Protein AF-A0AAD7H3S5-F1 (afdb_monomer)

Secondary structure (DSSP, 8-state):
-TTGGGHHHHHGGGG-SSHHHHHHHHHHHHHHHTSGGGHHHHHHHHHHHHHHTT-S-HHHHHHHHHHHHHHTT-GGGHHHHHHHHHHHHHHTT-SSHHHHHHHHHHHHHHHTSGGGHHHHGGGHHHHHGGGG-SSHHHHHHHHHHHHHHHTSGGGHHHHHHHHHHHHHHTT-SSHHHHHHHHHHHHHHTTSGGGHHHHHHHHTTHHHHHT-SSHHHHHHHHHHHHHHHT-GGGHHHHHHHHHHHHHGGG-SSHHHHHHHHHHHHHHHHH-TT--SHHHHHHHHHHTT--

Structure (mmCIF, N/CA/C/O backbone):
data_AF-A0AAD7H3S5-F1
#
_entry.id   AF-A0AAD7H3S5-F1
#
loop_
_atom_site.group_PDB
_atom_site.id
_atom_site.type_symbol
_atom_site.label_atom_id
_atom_site.label_alt_id
_atom_site.label_comp_id
_atom_site.label_asym_id
_atom_site.label_entity_id
_atom_site.label_seq_id
_atom_site.pdbx_PDB_ins_code
_atom_site.Cartn_x
_atom_site.Cartn_y
_atom_site.Cartn_z
_atom_site.occupancy
_atom_site.B_iso_or_equiv
_atom_site.auth_seq_id
_atom_site.auth_comp_id
_atom_site.auth_asym_id
_atom_site.auth_atom_id
_atom_site.pdbx_PDB_model_num
ATOM 1 N N . MET A 1 1 ? -29.541 15.164 22.980 1.00 63.44 1 MET A N 1
ATOM 2 C CA . MET A 1 1 ? -28.921 14.674 24.239 1.00 63.44 1 MET A CA 1
ATOM 3 C C . MET A 1 1 ? -29.157 13.186 24.530 1.00 63.44 1 MET A C 1
ATOM 5 O O . MET A 1 1 ? -28.229 12.545 25.004 1.00 63.44 1 MET A O 1
ATOM 9 N N . ALA A 1 2 ? -30.323 12.597 24.224 1.00 74.25 2 ALA A N 1
ATOM 10 C CA . ALA A 1 2 ? -30.635 11.203 24.590 1.00 74.25 2 ALA A CA 1
ATOM 11 C C . ALA A 1 2 ? -29.721 10.118 23.977 1.00 74.25 2 ALA A C 1
ATOM 13 O O . ALA A 1 2 ? -29.636 9.028 24.538 1.00 74.25 2 ALA A O 1
ATOM 14 N N . ILE A 1 3 ? -29.031 10.395 22.862 1.00 80.75 3 ILE A N 1
ATOM 15 C CA . ILE A 1 3 ? -28.181 9.400 22.189 1.00 80.75 3 ILE A CA 1
ATOM 16 C C . ILE A 1 3 ? -26.787 9.241 22.823 1.00 80.75 3 ILE A C 1
ATOM 18 O O . ILE A 1 3 ? -26.198 8.170 22.710 1.00 80.75 3 ILE A O 1
ATOM 22 N N . LYS A 1 4 ? -26.294 10.239 23.582 1.00 86.50 4 LYS A N 1
ATOM 23 C CA . LYS A 1 4 ? -24.963 10.204 24.230 1.00 86.50 4 LYS A CA 1
ATOM 24 C C . LYS A 1 4 ? -24.747 8.951 25.073 1.00 86.50 4 LYS A C 1
ATOM 26 O O . LYS A 1 4 ? -23.738 8.268 24.939 1.00 86.50 4 LYS A O 1
ATOM 31 N N . ARG A 1 5 ? -25.745 8.599 25.892 1.00 87.75 5 ARG A N 1
ATOM 32 C CA . ARG A 1 5 ? -25.700 7.416 26.769 1.00 87.75 5 ARG A CA 1
ATOM 33 C C . ARG A 1 5 ? -25.557 6.095 26.008 1.00 87.75 5 ARG A C 1
ATOM 35 O O . ARG A 1 5 ? -25.196 5.091 26.610 1.00 87.75 5 ARG A O 1
ATOM 42 N N . PHE A 1 6 ? -25.866 6.081 24.711 1.00 91.12 6 PHE A N 1
ATOM 43 C CA . PHE A 1 6 ? -25.768 4.894 23.870 1.00 91.12 6 PHE A CA 1
ATOM 44 C C . PHE A 1 6 ? -24.447 4.805 23.107 1.00 91.12 6 PHE A C 1
ATOM 46 O O . PHE A 1 6 ? -24.136 3.714 22.644 1.00 91.12 6 PHE A O 1
ATOM 53 N N . VAL A 1 7 ? -23.637 5.872 23.042 1.00 91.81 7 VAL A N 1
ATOM 54 C CA . VAL A 1 7 ? -22.326 5.853 22.364 1.00 91.81 7 VAL A CA 1
ATOM 55 C C . VAL A 1 7 ? -21.454 4.681 22.838 1.00 91.81 7 VAL A C 1
ATOM 57 O O . VAL A 1 7 ? -21.014 3.919 21.984 1.00 91.81 7 VAL A O 1
ATOM 60 N N . PRO A 1 8 ? -21.297 4.398 24.150 1.00 91.31 8 PRO A N 1
ATOM 61 C CA . PRO A 1 8 ? -20.526 3.234 24.594 1.00 91.31 8 PRO A CA 1
ATOM 62 C C . PRO A 1 8 ? -21.066 1.896 24.079 1.00 91.31 8 PRO A C 1
ATOM 64 O O . PRO A 1 8 ? -20.291 1.005 23.744 1.00 91.31 8 PRO A O 1
ATOM 67 N N . ARG A 1 9 ? -22.397 1.760 24.004 1.00 93.12 9 ARG A N 1
ATOM 68 C CA . ARG A 1 9 ? -23.057 0.544 23.520 1.00 93.12 9 ARG A CA 1
ATOM 69 C C . ARG A 1 9 ? -22.889 0.387 22.011 1.00 93.12 9 ARG A C 1
ATOM 71 O O . ARG A 1 9 ? -22.687 -0.730 21.558 1.00 93.12 9 ARG A O 1
ATOM 78 N N . ILE A 1 10 ? -22.927 1.488 21.260 1.00 93.19 10 ILE A N 1
ATOM 79 C CA . ILE A 1 10 ? -22.621 1.513 19.824 1.00 93.19 10 ILE A CA 1
ATOM 80 C C . ILE A 1 10 ? -21.154 1.113 19.606 1.00 93.19 10 ILE A C 1
ATOM 82 O O . ILE A 1 10 ? -20.878 0.257 18.773 1.00 93.19 10 ILE A O 1
ATOM 86 N N . THR A 1 11 ? -20.220 1.623 20.413 1.00 93.69 11 THR A N 1
ATOM 87 C CA . THR A 1 11 ? -18.806 1.209 20.379 1.00 93.69 11 THR A CA 1
ATOM 88 C C . THR A 1 11 ? -18.636 -0.288 20.629 1.00 93.69 11 THR A C 1
ATOM 90 O O . THR A 1 11 ? -17.888 -0.960 19.923 1.00 93.69 11 THR A O 1
ATOM 93 N N . ASP A 1 12 ? -19.394 -0.851 21.569 1.00 93.25 12 ASP A N 1
ATOM 94 C CA . ASP A 1 12 ? -19.417 -2.293 21.821 1.00 93.25 12 ASP A CA 1
ATOM 95 C C . ASP A 1 12 ? -20.059 -3.121 20.692 1.00 93.25 12 ASP A C 1
ATOM 97 O O . ASP A 1 12 ? -19.888 -4.336 20.675 1.00 93.25 12 ASP A O 1
ATOM 101 N N . MET A 1 13 ? -20.765 -2.522 19.729 1.00 94.06 13 MET A N 1
ATOM 102 C CA . MET A 1 13 ? -21.300 -3.249 18.568 1.00 94.06 13 MET A CA 1
ATOM 103 C C . MET A 1 13 ? -20.239 -3.492 17.483 1.00 94.06 13 MET A C 1
ATOM 105 O O . MET A 1 13 ? -20.448 -4.318 16.599 1.00 94.06 13 MET A O 1
ATOM 109 N N . VAL A 1 14 ? -19.053 -2.877 17.582 1.00 91.56 14 VAL A N 1
ATOM 110 C CA . VAL A 1 14 ? -17.913 -3.150 16.681 1.00 91.56 14 VAL A CA 1
ATOM 111 C C . VAL A 1 14 ? -17.392 -4.591 16.830 1.00 91.56 14 VAL A C 1
ATOM 113 O O . VAL A 1 14 ? -16.797 -5.134 15.905 1.00 91.56 14 VAL A O 1
ATOM 116 N N . LYS A 1 15 ? -17.665 -5.264 17.957 1.00 91.38 15 LYS A N 1
ATOM 117 C CA . LYS A 1 15 ? -17.330 -6.688 18.184 1.00 91.38 15 LYS A CA 1
ATOM 118 C C . LYS A 1 15 ? -18.461 -7.665 17.830 1.00 91.38 15 LYS A C 1
ATOM 120 O O . LYS A 1 15 ? -18.312 -8.856 18.095 1.00 91.38 15 LYS A O 1
ATOM 125 N N . ASP A 1 16 ? -19.582 -7.194 17.278 1.00 93.19 16 ASP A N 1
ATOM 126 C CA . ASP A 1 16 ? -20.736 -8.051 16.973 1.00 93.19 16 ASP A CA 1
ATOM 127 C C . ASP A 1 16 ? -20.378 -9.167 15.974 1.00 93.19 16 ASP A C 1
ATOM 129 O O . ASP A 1 16 ? -19.566 -8.971 15.070 1.00 93.19 16 ASP A O 1
ATOM 133 N N . GLY A 1 17 ? -20.978 -10.354 16.102 1.00 87.25 17 GLY A N 1
ATOM 134 C CA . GLY A 1 17 ? -20.723 -11.470 15.181 1.00 87.25 17 GLY A CA 1
ATOM 135 C C . GLY A 1 17 ? -21.172 -11.182 13.742 1.00 87.25 17 GLY A C 1
ATOM 136 O O . GLY A 1 17 ? -20.573 -11.672 12.781 1.00 87.25 17 GLY A O 1
ATOM 137 N N . THR A 1 18 ? -22.162 -10.309 13.574 1.00 90.44 18 THR A N 1
ATOM 138 C CA . THR A 1 18 ? -22.791 -9.982 12.295 1.00 90.44 18 THR A CA 1
ATOM 139 C C . THR A 1 18 ? -22.073 -8.824 11.610 1.00 90.44 18 THR A C 1
ATOM 141 O O . THR A 1 18 ? -22.020 -7.710 12.131 1.00 90.44 18 THR A O 1
ATOM 144 N N . LYS A 1 19 ? -21.568 -9.048 10.388 1.00 87.06 19 LYS A N 1
ATOM 145 C CA . LYS A 1 19 ? -20.838 -8.023 9.613 1.00 87.06 19 LYS A CA 1
ATOM 146 C C . LYS A 1 19 ? -21.634 -6.725 9.454 1.00 87.06 19 LYS A C 1
ATOM 148 O O . LYS A 1 19 ? -21.090 -5.653 9.684 1.00 87.06 19 LYS A O 1
ATOM 153 N N . VAL A 1 20 ? -22.920 -6.833 9.115 1.00 91.50 20 VAL A N 1
ATOM 154 C CA . VAL A 1 20 ? -23.806 -5.674 8.912 1.00 91.50 20 VAL A CA 1
ATOM 155 C C . VAL A 1 20 ? -23.930 -4.833 10.185 1.00 91.50 20 VAL A C 1
ATOM 157 O O . VAL A 1 20 ? -23.873 -3.610 10.113 1.00 91.50 20 VAL A O 1
ATOM 160 N N . VAL A 1 21 ? -24.030 -5.475 11.353 1.00 93.12 21 VAL A N 1
ATOM 161 C CA . VAL A 1 21 ? -24.142 -4.786 12.648 1.00 93.12 21 VAL A CA 1
ATOM 162 C C . VAL A 1 21 ? -22.854 -4.036 12.978 1.00 93.12 21 VAL A C 1
ATOM 164 O O . VAL A 1 21 ? -22.909 -2.869 13.363 1.00 93.12 21 VAL A O 1
ATOM 167 N N . ARG A 1 22 ? -21.692 -4.662 12.755 1.00 89.88 22 ARG A N 1
ATOM 168 C CA . ARG A 1 22 ? -20.394 -3.999 12.943 1.00 89.88 22 ARG A CA 1
ATOM 169 C C . ARG A 1 22 ? -20.223 -2.799 12.018 1.00 89.88 22 ARG A C 1
ATOM 171 O O . ARG A 1 22 ? -19.826 -1.735 12.477 1.00 89.88 22 ARG A O 1
ATOM 178 N N . SER A 1 23 ? -20.549 -2.951 10.733 1.00 86.75 23 SER A N 1
ATOM 179 C CA . SER A 1 23 ? -20.483 -1.850 9.766 1.00 86.75 23 SER A CA 1
ATOM 180 C C . SER A 1 23 ? -21.404 -0.699 10.164 1.00 86.75 23 SER A C 1
ATOM 182 O O . SER A 1 23 ? -20.957 0.443 10.187 1.00 86.75 23 SER A O 1
ATOM 184 N N . ALA A 1 24 ? -22.644 -0.992 10.568 1.00 92.06 24 ALA A N 1
ATOM 185 C CA . ALA A 1 24 ? -23.575 0.023 11.050 1.00 92.06 24 ALA A CA 1
ATOM 186 C C . ALA A 1 24 ? -23.046 0.748 12.298 1.00 92.06 24 ALA A C 1
ATOM 188 O O . ALA A 1 24 ? -23.177 1.968 12.395 1.00 92.06 24 ALA A O 1
ATOM 189 N N . ALA A 1 25 ? -22.410 0.027 13.227 1.00 93.00 25 ALA A N 1
ATOM 190 C CA . ALA A 1 25 ? -21.784 0.621 14.404 1.00 93.00 25 ALA A CA 1
ATOM 191 C C . ALA A 1 25 ? -20.666 1.601 14.022 1.00 93.00 25 ALA A C 1
ATOM 193 O O . ALA A 1 25 ? -20.673 2.736 14.488 1.00 93.00 25 ALA A O 1
ATOM 194 N N . MET A 1 26 ? -19.757 1.198 13.129 1.00 90.06 26 MET A N 1
ATOM 195 C CA . MET A 1 26 ? -18.656 2.045 12.657 1.00 90.06 26 MET A CA 1
ATOM 196 C C . MET A 1 26 ? -19.164 3.293 11.920 1.00 90.06 26 MET A C 1
ATOM 198 O O . MET A 1 26 ? -18.786 4.406 12.280 1.00 90.06 26 MET A O 1
ATOM 202 N N . THR A 1 27 ? -20.114 3.138 10.988 1.00 90.38 27 THR A N 1
ATOM 203 C CA . THR A 1 27 ? -20.763 4.269 10.299 1.00 90.38 27 THR A CA 1
ATOM 204 C C . THR A 1 27 ? -21.440 5.222 11.282 1.00 90.38 27 THR A C 1
ATOM 206 O O . THR A 1 27 ? -21.323 6.437 11.151 1.00 90.38 27 THR A O 1
ATOM 209 N N . THR A 1 28 ? -22.118 4.682 12.297 1.00 92.25 28 THR A N 1
ATOM 210 C CA . THR A 1 28 ? -22.785 5.497 13.319 1.00 92.25 28 THR A CA 1
ATOM 211 C C . THR A 1 28 ? -21.771 6.262 14.170 1.00 92.25 28 THR A C 1
ATOM 213 O O . THR A 1 28 ? -21.986 7.436 14.452 1.00 92.25 28 THR A O 1
ATOM 216 N N . LEU A 1 29 ? -20.656 5.637 14.564 1.00 91.19 29 LEU A N 1
ATOM 217 C CA . LEU A 1 29 ? -19.587 6.316 15.305 1.00 91.19 29 LEU A CA 1
ATOM 218 C C . LEU A 1 29 ? -18.947 7.439 14.484 1.00 91.19 29 LEU A C 1
ATOM 220 O O . LEU A 1 29 ? -18.725 8.511 15.038 1.00 91.19 29 LEU A O 1
ATOM 224 N N . GLY A 1 30 ? -18.709 7.217 13.187 1.00 89.00 30 GLY A N 1
ATOM 225 C CA . GLY A 1 30 ? -18.219 8.252 12.272 1.00 89.00 30 GLY A CA 1
ATOM 226 C C . GLY A 1 30 ? -19.186 9.434 12.172 1.00 89.00 30 GLY A C 1
ATOM 227 O O . GLY A 1 30 ? -18.805 10.564 12.447 1.00 89.00 30 GLY A O 1
ATOM 228 N N . ALA A 1 31 ? -20.470 9.175 11.909 1.00 89.62 31 ALA A N 1
ATOM 229 C CA . ALA A 1 31 ? -21.480 10.235 11.825 1.00 89.62 31 ALA A CA 1
ATOM 230 C C . ALA A 1 31 ? -21.621 11.026 13.142 1.00 89.62 31 ALA A C 1
ATOM 232 O O . ALA A 1 31 ? -21.750 12.247 13.142 1.00 89.62 31 ALA A O 1
ATOM 233 N N . ILE A 1 32 ? -21.561 10.349 14.294 1.00 89.00 32 ILE A N 1
ATOM 234 C CA . ILE A 1 32 ? -21.581 11.014 15.607 1.00 89.00 32 ILE A CA 1
ATOM 235 C C . ILE A 1 32 ? -20.301 11.843 15.829 1.00 89.00 32 ILE A C 1
ATOM 237 O O . ILE A 1 32 ? -20.361 12.892 16.474 1.00 89.00 32 ILE A O 1
ATOM 241 N N . GLY A 1 33 ? -19.167 11.400 15.281 1.00 85.69 33 GLY A N 1
ATOM 242 C CA . GLY A 1 33 ? -17.872 12.079 15.324 1.00 85.69 33 GLY A CA 1
ATOM 243 C C . GLY A 1 33 ? -17.818 13.422 14.595 1.00 85.69 33 GLY A C 1
ATOM 244 O O . GLY A 1 33 ? -16.934 14.217 14.892 1.00 85.69 33 GLY A O 1
ATOM 245 N N . GLU A 1 34 ? -18.779 13.732 13.722 1.00 87.50 34 GLU A N 1
ATOM 246 C CA . GLU A 1 34 ? -18.883 15.038 13.046 1.00 87.50 34 GLU A CA 1
ATOM 247 C C . GLU A 1 34 ? -19.445 16.146 13.949 1.00 87.50 34 GLU A C 1
ATOM 249 O O . GLU A 1 34 ? -19.353 17.336 13.644 1.00 87.50 34 GLU A O 1
ATOM 254 N N . HIS A 1 35 ? -20.044 15.776 15.079 1.00 88.94 35 HIS A N 1
ATOM 255 C CA . HIS A 1 35 ? -20.775 16.700 15.929 1.00 88.94 35 HIS A CA 1
ATOM 256 C C . HIS A 1 35 ? -20.020 16.979 17.230 1.00 88.94 35 HIS A C 1
ATOM 258 O O . HIS A 1 35 ? -19.895 16.110 18.096 1.00 88.94 35 HIS A O 1
ATOM 264 N N . ALA A 1 36 ? -19.635 18.244 17.433 1.00 88.44 36 ALA A N 1
ATOM 265 C CA . ALA A 1 36 ? -18.843 18.691 18.585 1.00 88.44 36 ALA A CA 1
ATOM 266 C C . ALA A 1 36 ? -19.396 18.291 19.955 1.00 88.44 36 ALA A C 1
ATOM 268 O O . ALA A 1 36 ? -18.648 18.030 20.895 1.00 88.44 36 ALA A O 1
ATOM 269 N N . VAL A 1 37 ? -20.718 18.168 20.064 1.00 90.69 37 VAL A N 1
ATOM 270 C CA . VAL A 1 37 ? -21.367 17.743 21.301 1.00 90.69 37 VAL A CA 1
ATOM 271 C C . VAL A 1 37 ? -20.939 16.335 21.744 1.00 90.69 37 VAL A C 1
ATOM 273 O O . VAL A 1 37 ? -21.076 16.040 22.925 1.00 90.69 37 VAL A O 1
ATOM 276 N N . PHE A 1 38 ? -20.409 15.476 20.865 1.00 90.62 38 PHE A N 1
ATOM 277 C CA . PHE A 1 38 ? -20.013 14.097 21.186 1.00 90.62 38 PHE A CA 1
ATOM 278 C C . PHE A 1 38 ? -18.502 13.865 21.296 1.00 90.62 38 PHE A C 1
ATOM 280 O O . PHE A 1 38 ? -18.103 12.727 21.533 1.00 90.62 38 PHE A O 1
ATOM 287 N N . TYR A 1 39 ? -17.649 14.885 21.171 1.00 90.06 39 TYR A N 1
ATOM 288 C CA . TYR A 1 39 ? -16.190 14.685 21.152 1.00 90.06 39 TYR A CA 1
ATOM 289 C C . TYR A 1 39 ? -15.640 13.982 22.403 1.00 90.06 39 TYR A C 1
ATOM 291 O O . TYR A 1 39 ? -14.798 13.090 22.282 1.00 90.06 39 TYR A O 1
ATOM 299 N N . ASP A 1 40 ? -16.176 14.277 23.591 1.00 90.19 40 ASP A N 1
ATOM 300 C CA . ASP A 1 40 ? -15.812 13.559 24.822 1.00 90.19 40 ASP A CA 1
ATOM 301 C C . ASP A 1 40 ? -16.210 12.076 24.771 1.00 90.19 40 ASP A C 1
ATOM 303 O O . ASP A 1 40 ? -15.476 11.192 25.215 1.00 90.19 40 ASP A O 1
ATOM 307 N N . ASP A 1 41 ? -17.397 11.787 24.237 1.00 91.50 41 ASP A N 1
ATOM 308 C CA . ASP A 1 41 ? -17.953 10.435 24.156 1.00 91.50 41 ASP A CA 1
ATOM 309 C C . ASP A 1 41 ? -17.213 9.591 23.109 1.00 91.50 41 ASP A C 1
ATOM 311 O O . ASP A 1 41 ? -16.935 8.406 23.329 1.00 91.50 41 ASP A O 1
ATOM 315 N N . ILE A 1 42 ? -16.830 10.214 21.994 1.00 91.50 42 ILE A N 1
ATOM 316 C CA . ILE A 1 42 ? -15.989 9.605 20.968 1.00 91.50 42 ILE A CA 1
ATOM 317 C C . ILE A 1 42 ? -14.568 9.400 21.492 1.00 91.50 42 ILE A C 1
ATOM 319 O O . ILE A 1 42 ? -14.028 8.314 21.314 1.00 91.50 42 ILE A O 1
ATOM 323 N N . SER A 1 43 ? -13.989 10.349 22.229 1.00 92.19 43 SER A N 1
ATOM 324 C CA . SER A 1 43 ? -12.666 10.170 22.847 1.00 92.19 43 SER A CA 1
ATOM 325 C C . SER A 1 43 ? -12.646 8.987 23.824 1.00 92.19 43 SER A C 1
ATOM 327 O O . SER A 1 43 ? -11.742 8.154 23.780 1.00 92.19 43 SER A O 1
ATOM 329 N N . ARG A 1 44 ? -13.698 8.814 24.639 1.00 92.62 44 ARG A N 1
ATOM 330 C CA . ARG A 1 44 ? -13.864 7.601 25.469 1.00 92.62 44 ARG A CA 1
ATOM 331 C C . ARG A 1 44 ? -14.033 6.334 24.628 1.00 92.62 44 ARG A C 1
ATOM 333 O O . ARG A 1 44 ? -13.597 5.259 25.040 1.00 92.62 44 ARG A O 1
ATOM 340 N N . SER A 1 45 ? -14.679 6.440 23.470 1.00 93.44 45 SER A N 1
ATOM 341 C CA . SER A 1 45 ? -14.827 5.323 22.532 1.00 93.44 45 SER A CA 1
ATOM 342 C C . SER A 1 45 ? -13.496 4.933 21.900 1.00 93.44 45 SER A C 1
ATOM 344 O O . SER A 1 45 ? -13.219 3.744 21.816 1.00 93.44 45 SER A O 1
ATOM 346 N N . VAL A 1 46 ? -12.635 5.896 21.568 1.00 94.88 46 VAL A N 1
ATOM 347 C CA . VAL A 1 46 ? -11.259 5.649 21.115 1.00 94.88 46 VAL A CA 1
ATOM 348 C C . VAL A 1 46 ? -10.486 4.833 22.158 1.00 94.88 46 VAL A C 1
ATOM 350 O O . VAL A 1 46 ? -9.920 3.801 21.808 1.00 94.88 46 VAL A O 1
ATOM 353 N N . SER A 1 47 ? -10.559 5.183 23.450 1.00 94.25 47 SER A N 1
ATOM 354 C CA . SER A 1 47 ? -9.936 4.375 24.518 1.00 94.25 47 SER A CA 1
ATOM 355 C C . SER A 1 47 ? -10.534 2.965 24.648 1.00 94.25 47 SER A C 1
ATOM 357 O O . SER A 1 47 ? -9.825 2.004 24.943 1.00 94.25 47 SER A O 1
ATOM 359 N N . ARG A 1 48 ? -11.845 2.800 24.422 1.00 94.25 48 ARG A N 1
ATOM 360 C CA . ARG A 1 48 ? -12.477 1.467 24.408 1.00 94.25 48 ARG A CA 1
ATOM 361 C C . ARG A 1 48 ? -11.990 0.628 23.228 1.00 94.25 48 ARG A C 1
ATOM 363 O O . ARG A 1 48 ? -11.663 -0.541 23.420 1.00 94.25 48 ARG A O 1
ATOM 370 N N . LEU A 1 49 ? -11.924 1.223 22.038 1.00 95.12 49 LEU A N 1
ATOM 371 C CA . LEU A 1 49 ? -11.405 0.588 20.828 1.00 95.12 49 LEU A CA 1
ATOM 372 C C . LEU A 1 49 ? -9.933 0.193 21.016 1.00 95.12 49 LEU A C 1
ATOM 374 O O . LEU A 1 49 ? -9.568 -0.941 20.735 1.00 95.12 49 LEU A O 1
ATOM 378 N N . GLU A 1 50 ? -9.099 1.041 21.621 1.00 95.75 50 GLU A N 1
ATOM 379 C CA . GLU A 1 50 ? -7.720 0.670 21.976 1.00 95.75 50 GLU A CA 1
ATOM 380 C C . GLU A 1 50 ? -7.651 -0.642 22.785 1.00 95.75 50 GLU A C 1
ATOM 382 O O . GLU A 1 50 ? -6.813 -1.508 22.513 1.00 95.75 50 GLU A O 1
ATOM 387 N N . GLY A 1 51 ? -8.566 -0.838 23.740 1.00 94.31 51 GLY A N 1
ATOM 388 C CA . GLY A 1 51 ? -8.684 -2.090 24.490 1.00 94.31 51 GLY A CA 1
ATOM 389 C C . GLY A 1 51 ? -9.017 -3.301 23.607 1.00 94.31 51 GLY A C 1
ATOM 390 O O . GLY A 1 51 ? -8.476 -4.392 23.811 1.00 94.31 51 GLY A O 1
ATOM 391 N N . LEU A 1 52 ? -9.854 -3.115 22.582 1.00 94.75 52 LEU A N 1
ATOM 392 C CA . LEU A 1 52 ? -10.233 -4.161 21.625 1.00 94.75 52 LEU A CA 1
ATOM 393 C C . LEU A 1 52 ? -9.090 -4.555 20.679 1.00 94.75 52 LEU A C 1
ATOM 395 O O . LEU A 1 52 ? -9.057 -5.697 20.218 1.00 94.75 52 LEU A O 1
ATOM 399 N N . LEU A 1 53 ? -8.080 -3.699 20.491 1.00 95.31 53 LEU A N 1
ATOM 400 C CA . LEU A 1 53 ? -6.831 -4.058 19.802 1.00 95.31 53 LEU A CA 1
ATOM 401 C C . LEU A 1 53 ? -6.019 -5.140 20.545 1.00 95.31 53 LEU A C 1
ATOM 403 O O . LEU A 1 53 ? -4.989 -5.597 20.052 1.00 95.31 53 LEU A O 1
ATOM 407 N N . LYS A 1 54 ? -6.414 -5.546 21.760 1.00 94.50 54 LYS A N 1
ATOM 408 C CA . LYS A 1 54 ? -5.811 -6.677 22.498 1.00 94.50 54 LYS A CA 1
ATOM 409 C C . LYS A 1 54 ? -6.706 -7.917 22.533 1.00 94.50 54 LYS A C 1
ATOM 411 O O . LYS A 1 54 ? -6.386 -8.880 23.227 1.00 94.50 54 LYS A O 1
ATOM 416 N N . ALA A 1 55 ? -7.842 -7.897 21.839 1.00 94.44 55 ALA A N 1
ATOM 417 C CA . ALA A 1 55 ? -8.795 -8.994 21.879 1.00 94.44 55 ALA A CA 1
ATOM 418 C C . ALA A 1 55 ? -8.188 -10.292 21.324 1.00 94.44 55 ALA A C 1
ATOM 420 O O . ALA A 1 55 ? -7.438 -10.277 20.349 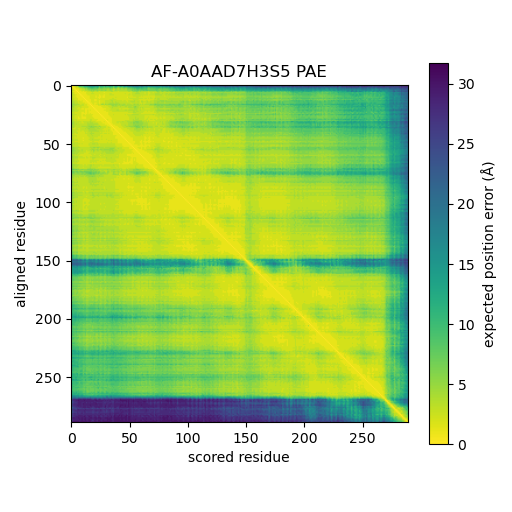1.00 94.44 55 ALA A O 1
ATOM 421 N N . LYS A 1 56 ? -8.581 -11.435 21.902 1.00 93.56 56 LYS A N 1
ATOM 422 C CA . LYS A 1 56 ? -8.193 -12.765 21.395 1.00 93.56 56 LYS A CA 1
ATOM 423 C C . LYS A 1 56 ? -8.686 -13.005 19.966 1.00 93.56 56 LYS A C 1
ATOM 425 O O . LYS A 1 56 ? -8.013 -13.647 19.174 1.00 93.56 56 LYS A O 1
ATOM 430 N N . SER A 1 57 ? -9.866 -12.483 19.636 1.00 94.06 57 SER A N 1
ATOM 431 C CA . SER A 1 57 ? -10.438 -12.612 18.299 1.00 94.06 57 SER A CA 1
ATOM 432 C C . SER A 1 57 ? -9.758 -11.652 17.326 1.00 94.06 57 SER A C 1
ATOM 434 O O . SER A 1 57 ? -9.911 -10.436 17.457 1.00 94.06 57 SER A O 1
ATOM 436 N N . ARG A 1 58 ? -9.092 -12.200 16.300 1.00 94.44 58 ARG A N 1
ATOM 437 C CA . ARG A 1 58 ? -8.540 -11.427 15.173 1.00 94.44 58 ARG A CA 1
ATOM 438 C C . ARG A 1 58 ? -9.573 -10.508 14.521 1.00 94.44 58 ARG A C 1
ATOM 440 O O . ARG A 1 58 ? -9.269 -9.380 14.160 1.00 94.44 58 ARG A O 1
ATOM 447 N N . VAL A 1 59 ? -10.824 -10.970 14.451 1.00 91.81 59 VAL A N 1
ATOM 448 C CA . VAL A 1 59 ? -11.952 -10.239 13.865 1.00 91.81 59 VAL A CA 1
ATOM 449 C C . VAL A 1 59 ? -12.223 -8.978 14.680 1.00 91.81 59 VAL A C 1
ATOM 451 O O . VAL A 1 59 ? -12.421 -7.913 14.114 1.00 91.81 59 VAL A O 1
ATOM 454 N N . VAL A 1 60 ? -12.187 -9.064 16.011 1.00 93.56 60 VAL A N 1
ATOM 455 C CA . VAL A 1 60 ? -12.387 -7.897 16.883 1.00 93.56 60 VAL A CA 1
ATOM 456 C C . VAL A 1 60 ? -11.218 -6.917 16.773 1.00 93.56 60 VAL A C 1
ATOM 458 O O . VAL A 1 60 ? -11.458 -5.714 16.694 1.00 93.56 60 VAL A O 1
ATOM 461 N N . ARG A 1 61 ? -9.971 -7.415 16.706 1.00 95.62 61 ARG A N 1
ATOM 462 C CA . ARG A 1 61 ? -8.791 -6.558 16.492 1.00 95.62 61 ARG A CA 1
ATOM 463 C C . ARG A 1 61 ? -8.907 -5.784 15.177 1.00 95.62 61 ARG A C 1
ATOM 465 O O . ARG A 1 61 ? -8.785 -4.565 15.190 1.00 95.62 61 ARG A O 1
ATOM 472 N N . LEU A 1 62 ? -9.225 -6.475 14.081 1.00 92.56 62 LEU A N 1
ATOM 473 C CA . LEU A 1 62 ? -9.372 -5.891 12.746 1.00 92.56 62 LEU A CA 1
ATOM 474 C C . LEU A 1 62 ? -10.427 -4.777 12.709 1.00 92.56 62 LEU A C 1
ATOM 476 O O . LEU A 1 62 ? -10.102 -3.652 12.346 1.00 92.56 62 LEU A O 1
ATOM 480 N N . HIS A 1 63 ? -11.655 -5.038 13.166 1.00 90.81 63 HIS A N 1
ATOM 481 C CA . HIS A 1 63 ? -12.708 -4.009 13.135 1.00 90.81 63 HIS A CA 1
ATOM 482 C C . HIS A 1 63 ? -12.415 -2.840 14.073 1.00 90.81 63 HIS A C 1
ATOM 484 O O . HIS A 1 63 ? -12.836 -1.715 13.821 1.00 90.81 63 HIS A O 1
ATOM 490 N N . SER A 1 64 ? -11.680 -3.081 15.158 1.00 94.44 64 SER A N 1
ATOM 491 C CA . SER A 1 64 ? -11.242 -1.994 16.018 1.00 94.44 64 SER A CA 1
ATOM 492 C C . SER A 1 64 ? -10.223 -1.084 15.326 1.00 94.44 64 SER A C 1
ATOM 494 O O . SER A 1 64 ? -10.281 0.125 15.534 1.00 94.44 64 SER A O 1
ATOM 496 N N . ILE A 1 65 ? -9.312 -1.628 14.508 1.00 95.25 65 ILE A N 1
ATOM 497 C CA . ILE A 1 65 ? -8.397 -0.825 13.680 1.00 95.25 65 ILE A CA 1
ATOM 498 C C . ILE A 1 65 ? -9.199 -0.010 12.658 1.00 95.25 65 ILE A C 1
ATOM 500 O O . ILE A 1 65 ? -8.990 1.195 12.544 1.00 95.25 65 ILE A O 1
ATOM 504 N N . GLU A 1 66 ? -10.141 -0.645 11.954 1.00 91.62 66 GLU A N 1
ATOM 505 C CA . GLU A 1 66 ? -10.988 0.021 10.953 1.00 91.62 66 GLU A CA 1
ATOM 506 C C . GLU A 1 66 ? -11.792 1.179 11.564 1.00 91.62 66 GLU A C 1
ATOM 508 O O . GLU A 1 66 ? -11.798 2.286 11.024 1.00 91.62 66 GLU A O 1
ATOM 513 N N . ALA A 1 67 ? -12.413 0.955 12.727 1.00 92.38 67 ALA A N 1
ATOM 514 C CA . ALA A 1 67 ? -13.166 1.979 13.445 1.00 92.38 67 ALA A CA 1
ATOM 515 C C . ALA A 1 67 ? -12.281 3.169 13.855 1.00 92.38 67 ALA A C 1
ATOM 517 O O . ALA A 1 67 ? -12.688 4.320 13.702 1.00 92.38 67 ALA A O 1
ATOM 518 N N . LEU A 1 68 ? -11.060 2.913 14.340 1.00 94.44 68 LEU A N 1
ATOM 519 C CA . LEU A 1 68 ? -10.099 3.969 14.676 1.00 94.44 68 LEU A CA 1
ATOM 520 C C . LEU A 1 68 ? -9.664 4.761 13.435 1.00 94.44 68 LEU A C 1
ATOM 522 O O . LEU A 1 68 ? -9.587 5.986 13.496 1.00 94.44 68 LEU A O 1
ATOM 526 N N . GLY A 1 69 ? -9.431 4.088 12.304 1.00 90.88 69 GLY A N 1
ATOM 527 C CA . GLY A 1 69 ? -9.077 4.737 11.038 1.00 90.88 69 GLY A CA 1
ATOM 528 C C . GLY A 1 69 ? -10.174 5.670 10.510 1.00 90.88 69 GLY A C 1
ATOM 529 O O . GLY A 1 69 ? -9.871 6.781 10.060 1.00 90.88 69 GLY A O 1
ATOM 530 N N . GLN A 1 70 ? -11.442 5.253 10.625 1.00 87.88 70 GLN A N 1
ATOM 531 C CA . GLN A 1 70 ? -12.604 6.085 10.286 1.00 87.88 70 GLN A CA 1
ATOM 532 C C . GLN A 1 70 ? -12.723 7.294 11.213 1.00 87.88 70 GLN A C 1
ATOM 534 O O . GLN A 1 70 ? -12.830 8.421 10.738 1.00 87.88 70 GLN A O 1
ATOM 539 N N . LEU A 1 71 ? -12.643 7.074 12.527 1.00 90.25 71 LEU A N 1
ATOM 540 C CA . LEU A 1 71 ? -12.731 8.144 13.521 1.00 90.25 71 LEU A CA 1
ATOM 541 C C . LEU A 1 71 ? -11.618 9.183 13.357 1.00 90.25 71 LEU A C 1
ATOM 543 O O . LEU A 1 71 ? -11.843 10.374 13.548 1.00 90.25 71 LEU A O 1
ATOM 547 N N . ALA A 1 72 ? -10.436 8.764 12.923 1.00 89.75 72 ALA A N 1
ATOM 548 C CA . ALA A 1 72 ? -9.331 9.676 12.682 1.00 89.75 72 ALA A CA 1
ATOM 549 C C . ALA A 1 72 ? -9.561 10.680 11.534 1.00 89.75 72 ALA A C 1
ATOM 551 O O . ALA A 1 72 ? -8.711 11.539 11.314 1.00 89.75 72 ALA A O 1
ATOM 552 N N . ALA A 1 73 ? -10.680 10.594 10.799 1.00 86.50 73 ALA A N 1
ATOM 553 C CA . ALA A 1 73 ? -11.101 11.624 9.846 1.00 86.50 73 ALA A CA 1
ATOM 554 C C 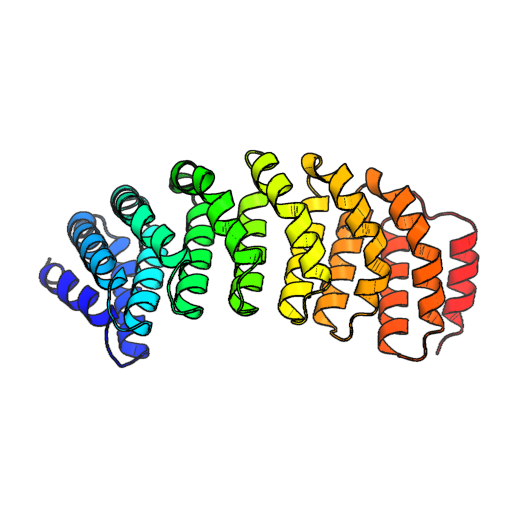. ALA A 1 73 ? -11.528 12.937 10.519 1.00 86.50 73 ALA A C 1
ATOM 556 O O . ALA A 1 73 ? -11.609 13.964 9.849 1.00 86.50 73 ALA A O 1
ATOM 557 N N . HIS A 1 74 ? -11.799 12.919 11.825 1.00 86.75 74 HIS A N 1
ATOM 558 C CA . HIS A 1 74 ? -12.291 14.079 12.555 1.00 86.75 74 HIS A CA 1
ATOM 559 C C . HIS A 1 74 ? -11.158 14.762 13.328 1.00 86.75 74 HIS A C 1
ATOM 561 O O . HIS A 1 74 ? -10.645 14.216 14.306 1.00 86.75 74 HIS A O 1
ATOM 567 N N . ALA A 1 75 ? -10.828 15.996 12.936 1.00 84.75 75 ALA A N 1
ATOM 568 C CA . ALA A 1 75 ? -9.726 16.765 13.525 1.00 84.75 75 ALA A CA 1
ATOM 569 C C . ALA A 1 75 ? -9.834 16.917 15.055 1.00 84.75 75 ALA A C 1
ATOM 571 O O . ALA A 1 75 ? -8.850 16.875 15.787 1.00 84.75 75 ALA A O 1
ATOM 572 N N . ALA A 1 76 ? -11.059 17.019 15.571 1.00 86.25 76 ALA A N 1
ATOM 573 C CA . ALA A 1 76 ? -11.309 17.233 16.991 1.00 86.25 76 ALA A CA 1
ATOM 574 C C . ALA A 1 76 ? -10.948 16.054 17.911 1.00 86.25 76 ALA A C 1
ATOM 576 O O . ALA A 1 76 ? -10.987 16.202 19.132 1.00 86.25 76 ALA A O 1
ATOM 577 N N . ILE A 1 77 ? -10.633 14.882 17.354 1.00 87.69 77 ILE A N 1
ATOM 578 C CA . ILE A 1 77 ? -10.216 13.703 18.124 1.00 87.69 77 ILE A CA 1
ATOM 579 C C . ILE A 1 77 ? -8.818 13.210 17.738 1.00 87.69 77 ILE A C 1
ATOM 581 O O . ILE A 1 77 ? -8.431 12.113 18.144 1.00 87.69 77 ILE A O 1
ATOM 585 N N . GLU A 1 78 ? -8.042 14.011 17.004 1.00 92.69 78 GLU A N 1
ATOM 586 C CA . GLU A 1 78 ? -6.666 13.686 16.611 1.00 92.69 78 GLU A CA 1
ATOM 587 C C . GLU A 1 78 ? -5.802 13.309 17.816 1.00 92.69 78 GLU A C 1
ATOM 589 O O . GLU A 1 78 ? -5.196 12.241 17.810 1.00 92.69 78 GLU A O 1
ATOM 594 N N . ASP A 1 79 ? -5.832 14.096 18.896 1.00 93.00 79 ASP A N 1
ATOM 595 C CA . ASP A 1 79 ? -5.081 13.809 20.128 1.00 93.00 79 ASP A CA 1
ATOM 596 C C . ASP A 1 79 ? -5.447 12.459 20.754 1.00 93.00 79 ASP A C 1
ATOM 598 O O . ASP A 1 79 ? -4.596 11.750 21.300 1.00 93.00 79 ASP A O 1
ATOM 602 N N . SER A 1 80 ? -6.724 12.080 20.678 1.00 93.62 80 SER A N 1
ATOM 603 C CA . SER A 1 80 ? -7.192 10.778 21.151 1.00 93.62 80 SER A CA 1
ATOM 604 C C . SER A 1 80 ? -6.663 9.654 20.261 1.00 93.62 80 SER A C 1
ATOM 606 O O . SER A 1 80 ? -6.233 8.628 20.781 1.00 93.62 80 SER A O 1
ATOM 608 N N . ILE A 1 81 ? -6.632 9.841 18.938 1.00 95.25 81 ILE A N 1
ATOM 609 C CA . ILE A 1 81 ? -6.076 8.859 17.997 1.00 95.25 81 ILE A CA 1
ATOM 610 C C . ILE A 1 81 ? -4.553 8.741 18.146 1.00 95.25 81 ILE A C 1
ATOM 612 O O . ILE A 1 81 ? -4.038 7.623 18.171 1.00 95.25 81 ILE A O 1
ATOM 616 N N . LYS A 1 82 ? -3.831 9.857 18.321 1.00 95.75 82 LYS A N 1
ATOM 617 C CA . LYS A 1 82 ? -2.375 9.871 18.544 1.00 95.75 82 LYS A CA 1
ATOM 618 C C . LYS A 1 82 ? -1.976 9.012 19.742 1.00 95.75 82 LYS A C 1
ATOM 620 O O . LYS A 1 82 ? -1.036 8.227 19.652 1.00 95.75 82 LYS A O 1
ATOM 625 N N . LYS A 1 83 ? -2.748 9.059 20.834 1.00 95.19 83 LYS A N 1
ATOM 626 C CA . LYS A 1 83 ? -2.530 8.204 22.018 1.00 95.19 83 LYS A CA 1
ATOM 627 C C . LYS A 1 83 ? -2.636 6.705 21.716 1.00 95.19 83 LYS A C 1
ATOM 629 O O . LYS A 1 83 ? -2.014 5.906 22.409 1.00 95.19 83 LYS A O 1
ATOM 634 N N . VAL A 1 84 ? -3.381 6.323 20.679 1.00 96.00 84 VAL A N 1
ATOM 635 C CA . VAL A 1 84 ? -3.585 4.924 20.272 1.00 96.00 84 VAL A CA 1
ATOM 636 C C . VAL A 1 84 ? -2.551 4.456 19.238 1.00 96.00 84 VAL A C 1
ATOM 638 O O . VAL A 1 84 ? -2.366 3.248 19.069 1.00 96.00 84 VAL A O 1
ATOM 641 N N . LEU A 1 85 ? -1.804 5.363 18.594 1.00 96.25 85 LEU A N 1
ATOM 642 C CA . LEU A 1 85 ? -0.772 5.015 17.605 1.00 96.25 85 LEU A CA 1
ATOM 643 C C . LEU A 1 85 ? 0.237 3.963 18.097 1.00 96.25 85 LEU A C 1
ATOM 645 O O . LEU A 1 85 ? 0.444 2.989 17.368 1.00 96.25 85 LEU A O 1
ATOM 649 N N . PRO A 1 86 ? 0.805 4.035 19.325 1.00 96.31 86 PRO A N 1
ATOM 650 C CA . PRO A 1 86 ? 1.701 2.990 19.831 1.00 96.31 86 PRO A CA 1
ATOM 651 C C . PRO A 1 86 ? 1.077 1.592 19.783 1.00 96.31 86 PRO A C 1
ATOM 653 O O . PRO A 1 86 ? 1.756 0.596 19.509 1.00 96.31 86 PRO A O 1
ATOM 656 N N . ARG A 1 87 ? -0.241 1.508 20.009 1.00 96.06 87 ARG A N 1
ATOM 657 C CA . ARG A 1 87 ? -0.975 0.252 19.930 1.00 96.06 87 ARG A CA 1
ATOM 658 C C . ARG A 1 87 ? -1.173 -0.196 18.487 1.00 96.06 87 ARG A C 1
ATOM 660 O O . ARG A 1 87 ? -0.959 -1.377 18.223 1.00 96.06 87 ARG A O 1
ATOM 667 N N . ILE A 1 88 ? -1.493 0.706 17.562 1.00 97.12 88 ILE A N 1
ATOM 668 C CA . ILE A 1 88 ? -1.577 0.391 16.125 1.00 97.12 88 ILE A CA 1
ATOM 669 C C . ILE A 1 88 ? -0.219 -0.109 15.608 1.00 97.12 88 ILE A C 1
ATOM 671 O O . ILE A 1 88 ? -0.159 -1.169 14.990 1.00 97.12 88 ILE A O 1
ATOM 675 N N . PHE A 1 89 ? 0.893 0.547 15.961 1.00 97.31 89 PHE A N 1
ATOM 676 C CA . PHE A 1 89 ? 2.235 0.077 15.595 1.00 97.31 89 PHE A CA 1
ATOM 677 C C . PHE A 1 89 ? 2.548 -1.317 16.149 1.00 97.31 89 PHE A C 1
ATOM 679 O O . PHE A 1 89 ? 3.234 -2.103 15.495 1.00 97.31 89 PHE A O 1
ATOM 686 N N . SER A 1 90 ? 2.049 -1.662 17.344 1.00 96.44 90 SER A N 1
ATOM 687 C CA . SER A 1 90 ? 2.225 -3.011 17.901 1.00 96.44 90 SER A CA 1
ATOM 688 C C . SER A 1 90 ? 1.594 -4.104 17.031 1.00 96.44 90 SER A C 1
ATOM 690 O O . SER A 1 90 ? 2.153 -5.195 16.942 1.00 96.44 90 SER A O 1
ATOM 692 N N . LEU A 1 91 ? 0.508 -3.787 16.318 1.00 97.75 91 LEU A N 1
ATOM 693 C CA . LEU A 1 91 ? -0.220 -4.721 15.454 1.00 97.75 91 LEU A CA 1
ATOM 694 C C . LEU A 1 91 ? 0.485 -4.992 14.122 1.00 97.75 91 LEU A C 1
ATOM 696 O O . LEU A 1 91 ? 0.157 -5.967 13.460 1.00 97.75 91 LEU A O 1
ATOM 700 N N . LEU A 1 92 ? 1.525 -4.228 13.771 1.00 97.81 92 LEU A N 1
ATOM 701 C CA . LEU A 1 92 ? 2.430 -4.588 12.672 1.00 97.81 92 LEU A CA 1
ATOM 702 C C . LEU A 1 92 ? 3.174 -5.909 12.938 1.00 97.81 92 LEU A C 1
ATOM 704 O O . LEU A 1 92 ? 3.731 -6.491 12.022 1.00 97.81 92 LEU A O 1
ATOM 708 N N . LYS A 1 93 ? 3.191 -6.395 14.186 1.00 97.06 93 LYS A N 1
ATOM 709 C CA . LYS A 1 93 ? 3.754 -7.701 14.571 1.00 97.06 93 LYS A CA 1
ATOM 710 C C . LYS A 1 93 ? 2.677 -8.669 15.078 1.00 97.06 93 LYS A C 1
ATOM 712 O O . LYS A 1 93 ? 2.994 -9.600 15.812 1.00 97.06 93 LYS A O 1
ATOM 717 N N . ASP A 1 94 ? 1.410 -8.423 14.741 1.00 98.19 94 ASP A N 1
ATOM 718 C CA . ASP A 1 94 ? 0.306 -9.310 15.114 1.00 98.19 94 ASP A CA 1
ATOM 719 C C . ASP A 1 94 ? 0.486 -10.703 14.489 1.00 98.19 94 ASP A C 1
ATOM 721 O O . ASP A 1 94 ? 1.031 -10.842 13.392 1.00 98.19 94 ASP A O 1
ATOM 725 N N . GLU A 1 95 ? 0.027 -11.741 15.187 1.00 96.88 95 GLU A N 1
ATOM 726 C CA . GLU A 1 95 ? 0.076 -13.128 14.708 1.00 96.88 95 GLU A CA 1
ATOM 727 C C . GLU A 1 95 ? -0.714 -13.310 13.400 1.00 96.88 95 GLU A C 1
ATOM 729 O O . GLU A 1 95 ? -0.311 -14.071 12.517 1.00 96.88 95 GLU A O 1
ATOM 734 N N . ASP A 1 96 ? -1.814 -12.570 13.243 1.00 98.00 96 ASP A N 1
ATOM 735 C CA . ASP A 1 96 ? -2.719 -12.703 12.116 1.00 98.00 96 ASP A CA 1
ATOM 736 C C . ASP A 1 96 ? -2.361 -11.723 10.993 1.00 98.00 96 ASP A C 1
ATOM 738 O O . ASP A 1 96 ? -2.260 -10.509 11.182 1.00 98.00 96 ASP A O 1
ATOM 742 N N . LYS A 1 97 ? -2.197 -12.267 9.785 1.00 97.69 97 LYS A N 1
ATOM 743 C CA . LYS A 1 97 ? -1.816 -11.505 8.590 1.00 97.69 97 LYS A CA 1
ATOM 744 C C . LYS A 1 97 ? -2.825 -10.410 8.228 1.00 97.69 97 LYS A C 1
ATOM 746 O O . LYS A 1 97 ? -2.421 -9.356 7.745 1.00 97.69 97 LYS A O 1
ATOM 751 N N . ASP A 1 98 ? -4.121 -10.645 8.455 1.00 97.12 98 ASP A N 1
ATOM 752 C CA . ASP A 1 98 ? -5.176 -9.703 8.082 1.00 97.12 98 ASP A CA 1
ATOM 753 C C . ASP A 1 98 ? -5.156 -8.509 9.050 1.00 97.12 98 ASP A C 1
ATOM 755 O O . ASP A 1 98 ? -5.353 -7.368 8.637 1.00 97.12 98 ASP A O 1
ATOM 759 N N . VAL A 1 99 ? -4.820 -8.749 10.324 1.00 97.75 99 VAL A N 1
ATOM 760 C CA . VAL A 1 99 ? -4.602 -7.692 11.323 1.00 97.75 99 VAL A CA 1
ATOM 761 C C . VAL A 1 99 ? -3.347 -6.872 11.009 1.00 97.75 99 VAL A C 1
ATOM 763 O O . VAL A 1 99 ? -3.409 -5.642 11.067 1.00 97.75 99 VAL A O 1
ATOM 766 N N . ARG A 1 100 ? -2.233 -7.514 10.616 1.00 98.19 100 ARG A N 1
ATOM 767 C CA . ARG A 1 100 ? -1.022 -6.793 10.173 1.00 98.19 100 ARG A CA 1
ATOM 768 C C . ARG A 1 100 ? -1.311 -5.903 8.966 1.00 98.19 100 ARG A C 1
ATOM 770 O O . ARG A 1 100 ? -0.976 -4.722 8.986 1.00 98.19 100 ARG A O 1
ATOM 777 N N . ALA A 1 101 ? -1.991 -6.441 7.951 1.00 97.38 101 ALA A N 1
ATOM 778 C CA . ALA A 1 101 ? -2.395 -5.679 6.772 1.00 97.38 101 ALA A CA 1
ATOM 779 C C . ALA A 1 101 ? -3.315 -4.499 7.135 1.00 97.38 101 ALA A C 1
ATOM 781 O O . ALA A 1 101 ? -3.079 -3.381 6.681 1.00 97.38 101 ALA A O 1
ATOM 782 N N . ALA A 1 102 ? -4.317 -4.714 7.995 1.00 96.44 102 ALA A N 1
ATOM 783 C CA . ALA A 1 102 ? -5.217 -3.654 8.450 1.00 96.44 102 ALA A CA 1
ATOM 784 C C . ALA A 1 102 ? -4.470 -2.534 9.193 1.00 96.44 102 ALA A C 1
ATOM 786 O O . ALA A 1 102 ? -4.742 -1.358 8.957 1.00 96.44 102 ALA A O 1
ATOM 787 N N . ALA A 1 103 ? -3.499 -2.876 10.047 1.00 97.56 103 ALA A N 1
ATOM 788 C CA . ALA A 1 103 ? -2.664 -1.890 10.729 1.00 97.56 103 ALA A CA 1
ATOM 789 C C . ALA A 1 103 ? -1.841 -1.056 9.732 1.00 97.56 103 ALA A C 1
ATOM 791 O O . ALA A 1 103 ? -1.807 0.168 9.839 1.00 97.56 103 ALA A O 1
ATOM 792 N N . THR A 1 104 ? -1.237 -1.693 8.725 1.00 97.19 104 THR A N 1
ATOM 793 C CA . THR A 1 104 ? -0.473 -1.002 7.675 1.00 97.19 104 THR A CA 1
ATOM 794 C C . THR A 1 104 ? -1.346 -0.090 6.810 1.00 97.19 104 THR A C 1
ATOM 796 O O . THR A 1 104 ? -0.911 1.008 6.457 1.00 97.19 104 THR A O 1
ATOM 799 N N . ILE A 1 105 ? -2.581 -0.498 6.493 1.00 95.62 105 ILE A N 1
ATOM 800 C CA . ILE A 1 105 ? -3.552 0.354 5.784 1.00 95.62 105 ILE A CA 1
ATOM 801 C C . ILE A 1 105 ? -3.908 1.565 6.645 1.00 95.62 105 ILE A C 1
ATOM 803 O O . ILE A 1 105 ? -3.791 2.694 6.177 1.00 95.62 105 ILE A O 1
ATOM 807 N N . ALA A 1 106 ? -4.269 1.342 7.912 1.00 95.44 106 ALA A N 1
ATOM 808 C CA . ALA A 1 106 ? -4.655 2.416 8.820 1.00 95.44 106 ALA A CA 1
ATOM 809 C C . ALA A 1 106 ? -3.539 3.456 8.990 1.00 95.44 106 ALA A C 1
ATOM 811 O O . ALA A 1 106 ? -3.814 4.649 8.939 1.00 95.44 106 ALA A O 1
ATOM 812 N N . LEU A 1 107 ? -2.278 3.030 9.126 1.00 95.62 107 LEU A N 1
ATOM 813 C CA . LEU A 1 107 ? -1.136 3.950 9.192 1.00 95.62 107 LEU A CA 1
ATOM 814 C C . LEU A 1 107 ? -0.936 4.728 7.884 1.00 95.62 107 LEU A C 1
ATOM 816 O O . LEU A 1 107 ? -0.671 5.926 7.926 1.00 95.62 107 LEU A O 1
ATOM 820 N N . GLY A 1 108 ? -1.104 4.079 6.729 1.00 93.19 108 GLY A N 1
ATOM 821 C CA . GLY A 1 108 ? -1.031 4.750 5.429 1.00 93.19 108 GLY A CA 1
ATOM 822 C C . GLY A 1 108 ? -2.131 5.792 5.223 1.00 93.19 108 GLY A C 1
ATOM 823 O O . GLY A 1 108 ? -1.877 6.851 4.655 1.00 93.19 108 GLY A O 1
ATOM 824 N N . ASP A 1 109 ? -3.342 5.520 5.707 1.00 92.19 109 ASP A N 1
ATOM 825 C CA . ASP A 1 109 ? -4.467 6.455 5.626 1.00 92.19 109 ASP A CA 1
ATOM 826 C C . ASP A 1 109 ? -4.331 7.600 6.643 1.00 92.19 109 ASP A C 1
ATOM 828 O O . ASP A 1 109 ? -4.656 8.745 6.331 1.00 92.19 109 ASP A O 1
ATOM 832 N N . LEU A 1 110 ? -3.789 7.323 7.834 1.00 93.19 110 LEU A N 1
ATOM 833 C CA . LEU A 1 110 ? -3.441 8.350 8.820 1.00 93.19 110 LEU A CA 1
ATOM 834 C C . LEU A 1 110 ? -2.342 9.285 8.303 1.00 93.19 110 LEU A C 1
ATOM 836 O O . LEU A 1 110 ? -2.441 10.488 8.513 1.00 93.19 110 LEU A O 1
ATOM 840 N N . TRP A 1 111 ? -1.345 8.771 7.576 1.00 91.81 111 TRP A N 1
ATOM 841 C CA . TRP A 1 111 ? -0.276 9.586 6.982 1.00 91.81 111 TRP A CA 1
ATOM 842 C C . TRP A 1 111 ? -0.781 10.673 6.022 1.00 91.81 111 TRP A C 1
ATOM 844 O O . TRP A 1 111 ? -0.206 11.761 5.940 1.00 91.81 111 TRP A O 1
ATOM 854 N N . GLN A 1 112 ? -1.881 10.407 5.308 1.00 89.44 112 GLN A N 1
ATOM 855 C CA . GLN A 1 112 ? -2.484 11.388 4.396 1.00 89.44 112 GLN A CA 1
ATOM 856 C C . GLN A 1 112 ? -2.997 12.639 5.122 1.00 89.44 112 GLN A C 1
ATOM 858 O O . GLN A 1 112 ? -3.297 13.649 4.490 1.00 89.44 112 GLN A O 1
ATOM 863 N N . ARG A 1 113 ? -3.077 12.600 6.454 1.00 89.62 113 ARG A N 1
ATOM 864 C CA . ARG A 1 113 ? -3.457 13.725 7.300 1.00 89.62 113 ARG A CA 1
ATOM 865 C C . ARG A 1 113 ? -2.198 14.301 7.942 1.00 89.62 113 ARG A C 1
ATOM 867 O O . ARG A 1 113 ? -1.526 13.627 8.720 1.00 89.62 113 ARG A O 1
ATOM 874 N N . ALA A 1 114 ? -1.912 15.570 7.646 1.00 89.00 114 ALA A N 1
ATOM 875 C CA . ALA A 1 114 ? -0.701 16.259 8.104 1.00 89.00 114 ALA A CA 1
ATOM 876 C C . ALA A 1 114 ? -0.469 16.134 9.621 1.00 89.00 114 ALA A C 1
ATOM 878 O O . ALA A 1 114 ? 0.666 15.951 10.051 1.00 89.00 114 ALA A O 1
ATOM 879 N N . ALA A 1 115 ? -1.547 16.132 10.413 1.00 91.75 115 ALA A N 1
ATOM 880 C CA . ALA A 1 115 ? -1.501 16.016 11.866 1.00 91.75 115 ALA A CA 1
ATOM 881 C C . ALA A 1 115 ? -0.792 14.755 12.393 1.00 91.75 115 ALA A C 1
ATOM 883 O O . ALA A 1 115 ? -0.312 14.790 13.521 1.00 91.75 115 ALA A O 1
ATOM 884 N N . PHE A 1 116 ? -0.714 13.659 11.627 1.00 92.81 116 PHE A N 1
ATOM 885 C CA . PHE A 1 116 ? -0.113 12.394 12.083 1.00 92.81 116 PHE A CA 1
ATOM 886 C C . PHE A 1 116 ? 1.271 12.112 11.490 1.00 92.81 116 PHE A C 1
ATOM 888 O O . PHE A 1 116 ? 1.872 11.090 11.821 1.00 92.81 116 PHE A O 1
ATOM 895 N N . ARG A 1 117 ? 1.786 12.974 10.606 1.00 90.31 117 ARG A N 1
ATOM 896 C CA . ARG A 1 117 ? 3.053 12.716 9.904 1.00 90.31 117 ARG A CA 1
ATOM 897 C C . ARG A 1 117 ? 4.230 12.619 10.869 1.00 90.31 117 ARG A C 1
ATOM 899 O O . ARG A 1 117 ? 4.940 11.618 10.833 1.00 90.31 117 ARG A O 1
ATOM 906 N N . ASP A 1 118 ? 4.353 13.569 11.795 1.00 91.00 118 ASP A N 1
ATOM 907 C CA . ASP A 1 118 ? 5.428 13.586 12.800 1.00 91.00 118 ASP A CA 1
ATOM 908 C C . ASP A 1 118 ? 5.403 12.348 13.708 1.00 91.00 118 ASP A C 1
ATOM 910 O O . ASP A 1 118 ? 6.448 11.835 14.107 1.00 91.00 118 ASP A O 1
ATOM 914 N N . ASP A 1 119 ? 4.207 11.827 14.001 1.00 93.81 119 ASP A N 1
ATOM 915 C CA . ASP A 1 119 ? 4.035 10.639 14.835 1.00 93.81 119 ASP A CA 1
ATOM 916 C C . ASP A 1 119 ? 4.330 9.333 14.070 1.00 93.81 119 ASP A C 1
ATOM 918 O O . ASP A 1 119 ? 4.723 8.338 14.676 1.00 93.81 119 ASP A O 1
ATOM 922 N N . ILE A 1 120 ? 4.133 9.300 12.746 1.00 92.81 120 ILE A N 1
ATOM 923 C CA . ILE A 1 120 ? 4.304 8.096 11.911 1.00 92.81 120 ILE A CA 1
ATOM 924 C C . ILE A 1 120 ? 5.701 8.009 11.294 1.00 92.81 120 ILE A C 1
ATOM 926 O O . ILE A 1 120 ? 6.241 6.906 11.173 1.00 92.81 120 ILE A O 1
ATOM 930 N N . GLN A 1 121 ? 6.307 9.140 10.935 1.00 90.12 121 GLN A N 1
ATOM 931 C CA . GLN A 1 121 ? 7.600 9.211 10.253 1.00 90.12 121 GLN A CA 1
ATOM 932 C C . GLN A 1 121 ? 8.709 8.391 10.944 1.00 90.12 121 GLN A C 1
ATOM 934 O O . GLN A 1 121 ? 9.364 7.600 10.257 1.00 90.12 121 GLN A O 1
ATOM 939 N N . PRO A 1 122 ? 8.891 8.446 12.281 1.00 90.19 122 PRO A N 1
ATOM 940 C CA . PRO A 1 122 ? 9.910 7.649 12.972 1.00 90.19 122 PRO A CA 1
ATOM 941 C C . PRO A 1 122 ? 9.705 6.130 12.860 1.00 90.19 122 PRO A C 1
ATOM 943 O O . PRO A 1 122 ? 10.612 5.347 13.146 1.00 90.19 122 PRO A O 1
ATOM 946 N N . HIS A 1 123 ? 8.510 5.689 12.464 1.00 91.56 123 HIS A N 1
ATOM 947 C CA . HIS A 1 123 ? 8.126 4.284 12.389 1.00 91.56 123 HIS A CA 1
ATOM 948 C C . HIS A 1 123 ? 8.126 3.717 10.967 1.00 91.56 123 HIS A C 1
ATOM 950 O O . HIS A 1 123 ? 7.843 2.530 10.796 1.00 91.56 123 HIS A O 1
ATOM 956 N N . ILE A 1 124 ? 8.508 4.498 9.955 1.00 89.38 124 ILE A N 1
ATOM 957 C CA . ILE A 1 124 ? 8.604 4.023 8.567 1.00 89.38 124 ILE A CA 1
ATOM 958 C C . ILE A 1 124 ? 9.535 2.814 8.420 1.00 89.38 124 ILE A C 1
ATOM 960 O O . ILE A 1 124 ? 9.105 1.846 7.795 1.00 89.38 124 ILE A O 1
ATOM 964 N N . PRO A 1 125 ? 10.737 2.757 9.036 1.00 88.81 125 PRO A N 1
ATOM 965 C CA . PRO A 1 125 ? 11.573 1.556 8.970 1.00 88.81 125 PRO A CA 1
ATOM 966 C C . PRO A 1 125 ? 10.854 0.296 9.472 1.00 88.81 125 PRO A C 1
ATOM 968 O O . PRO A 1 125 ? 10.968 -0.766 8.866 1.00 88.81 125 PRO A O 1
ATOM 971 N N . ARG A 1 126 ? 10.039 0.430 10.528 1.00 91.69 126 ARG A N 1
ATOM 972 C CA . ARG A 1 126 ? 9.229 -0.664 11.081 1.00 91.69 126 ARG A CA 1
ATOM 973 C C . ARG A 1 126 ? 8.090 -1.076 10.146 1.00 91.69 126 ARG A C 1
ATOM 975 O O . ARG A 1 126 ? 7.766 -2.256 10.086 1.00 91.69 126 ARG A O 1
ATOM 982 N N . ILE A 1 127 ? 7.477 -0.133 9.430 1.00 94.12 127 ILE A N 1
ATOM 983 C CA . ILE A 1 127 ? 6.485 -0.446 8.388 1.00 94.12 127 ILE A CA 1
ATOM 984 C C . ILE A 1 127 ? 7.178 -1.180 7.231 1.00 94.12 127 ILE A C 1
ATOM 986 O O . ILE A 1 127 ? 6.685 -2.207 6.779 1.00 94.12 127 ILE A O 1
ATOM 990 N N . SER A 1 128 ? 8.359 -0.723 6.812 1.00 92.12 128 SER A N 1
ATOM 991 C CA . SER A 1 128 ? 9.150 -1.341 5.743 1.00 92.12 128 SER A CA 1
ATOM 992 C C . SER A 1 128 ? 9.612 -2.769 6.059 1.00 92.12 128 SER A C 1
ATOM 994 O O . SER A 1 128 ? 9.806 -3.549 5.132 1.00 92.12 128 SER A O 1
ATOM 996 N N . GLU A 1 129 ? 9.743 -3.170 7.332 1.00 93.75 129 GLU A N 1
ATOM 997 C CA . GLU A 1 129 ? 10.021 -4.572 7.705 1.00 93.75 129 GLU A CA 1
ATOM 998 C C . GLU A 1 129 ? 8.984 -5.551 7.118 1.00 93.75 129 GLU A C 1
ATOM 1000 O O . GLU A 1 129 ? 9.333 -6.679 6.763 1.00 93.75 129 GLU A O 1
ATOM 1005 N N . LEU A 1 130 ? 7.731 -5.111 6.943 1.00 96.62 130 LEU A N 1
ATOM 1006 C CA . LEU A 1 130 ? 6.635 -5.916 6.393 1.00 96.62 130 LEU A CA 1
ATOM 1007 C C . LEU A 1 130 ? 6.757 -6.184 4.885 1.00 96.62 130 LEU A C 1
ATOM 1009 O O . LEU A 1 130 ? 6.040 -7.033 4.356 1.00 96.62 130 LEU A O 1
ATOM 1013 N N . LEU A 1 131 ? 7.705 -5.547 4.190 1.00 96.00 131 LEU A N 1
ATOM 1014 C CA . LEU A 1 131 ? 8.083 -5.945 2.829 1.00 96.00 131 LEU A CA 1
ATOM 1015 C C . LEU A 1 131 ? 8.635 -7.377 2.787 1.00 96.00 131 LEU A C 1
ATOM 1017 O O . LEU A 1 131 ? 8.584 -8.022 1.745 1.00 96.00 131 LEU A O 1
ATOM 1021 N N . ARG A 1 132 ? 9.127 -7.893 3.921 1.00 95.69 132 ARG A N 1
ATOM 1022 C CA . ARG A 1 132 ? 9.609 -9.272 4.081 1.00 95.69 132 ARG A CA 1
ATOM 1023 C C . ARG A 1 132 ? 8.588 -10.197 4.749 1.00 95.69 132 ARG A C 1
ATOM 1025 O O . ARG A 1 132 ? 8.958 -11.282 5.193 1.00 95.69 132 ARG A O 1
ATOM 1032 N N . ASP A 1 133 ? 7.328 -9.778 4.872 1.00 98.00 133 ASP A N 1
ATOM 1033 C CA . ASP A 1 133 ? 6.295 -10.607 5.497 1.00 98.00 133 ASP A CA 1
ATOM 1034 C C . ASP A 1 133 ? 6.100 -11.922 4.730 1.00 98.00 133 ASP A C 1
ATOM 1036 O O . ASP A 1 133 ? 6.171 -11.962 3.499 1.00 98.00 133 ASP A O 1
ATOM 1040 N N . SER A 1 134 ? 5.809 -13.005 5.451 1.00 96.81 134 SER A N 1
ATOM 1041 C CA . SE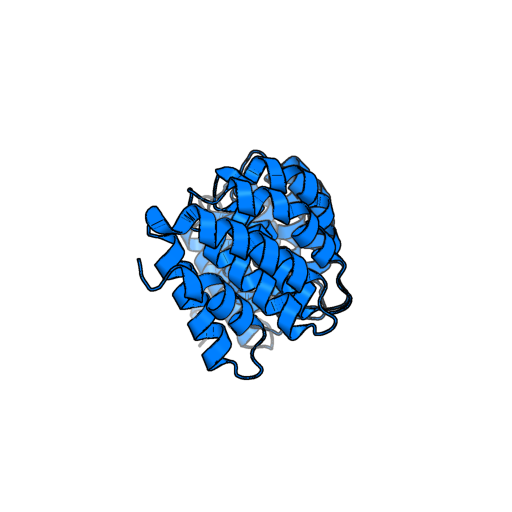R A 1 134 ? 5.563 -14.316 4.847 1.00 96.81 134 SER A CA 1
ATOM 1042 C C . SER A 1 134 ? 4.325 -14.343 3.948 1.00 96.81 134 SER A C 1
ATOM 1044 O O . SER A 1 134 ? 4.241 -15.180 3.054 1.00 96.81 134 SER A O 1
ATOM 1046 N N . HIS A 1 135 ? 3.381 -13.417 4.130 1.00 98.00 135 HIS A N 1
ATOM 1047 C CA . HIS A 1 135 ? 2.140 -13.369 3.367 1.00 98.00 135 HIS A CA 1
ATOM 1048 C C . HIS A 1 135 ? 2.178 -12.278 2.294 1.00 98.00 135 HIS A C 1
ATOM 1050 O O . HIS A 1 135 ? 2.349 -11.095 2.595 1.00 98.00 135 HIS A O 1
ATOM 1056 N N . CYS A 1 136 ? 1.917 -12.664 1.043 1.00 97.00 136 CYS A N 1
ATOM 1057 C CA . CYS A 1 136 ? 1.919 -11.757 -0.108 1.00 97.00 136 CYS A CA 1
ATOM 1058 C C . CYS A 1 136 ? 0.959 -10.568 0.047 1.00 97.00 136 CYS A C 1
ATOM 1060 O O . CYS A 1 136 ? 1.309 -9.445 -0.308 1.00 97.00 136 CYS A O 1
ATOM 1062 N N . GLU A 1 137 ? -0.219 -10.775 0.644 1.00 96.62 137 GLU A N 1
ATOM 1063 C CA . GLU A 1 137 ? -1.182 -9.696 0.901 1.00 96.62 137 GLU A CA 1
ATOM 1064 C C . GLU A 1 137 ? -0.563 -8.594 1.778 1.00 96.62 137 GLU A C 1
ATOM 1066 O O . GLU A 1 137 ? -0.674 -7.416 1.446 1.00 96.62 137 GLU A O 1
ATOM 1071 N N . VAL A 1 138 ? 0.180 -8.961 2.830 1.00 97.94 138 VAL A N 1
ATOM 1072 C CA . VAL A 1 138 ? 0.861 -7.998 3.710 1.00 97.94 138 VAL A CA 1
ATOM 1073 C C . VAL A 1 138 ? 1.989 -7.279 2.970 1.00 97.94 138 VAL A C 1
ATOM 1075 O O . VAL A 1 138 ? 2.099 -6.056 3.080 1.00 97.94 138 VAL A O 1
ATOM 1078 N N . ARG A 1 139 ? 2.784 -7.996 2.161 1.00 97.81 139 ARG A N 1
ATOM 1079 C CA . ARG A 1 139 ? 3.831 -7.381 1.325 1.00 97.81 139 ARG A CA 1
ATOM 1080 C C . ARG A 1 139 ? 3.241 -6.364 0.341 1.00 97.81 139 ARG A C 1
ATOM 1082 O O . ARG A 1 139 ? 3.713 -5.232 0.266 1.00 97.81 139 ARG A O 1
ATOM 1089 N N . SER A 1 140 ? 2.167 -6.735 -0.361 1.00 96.06 140 SER A N 1
ATOM 1090 C CA . SER A 1 140 ? 1.503 -5.881 -1.358 1.00 96.06 140 SER A CA 1
ATOM 1091 C C . SER A 1 140 ? 0.871 -4.629 -0.738 1.00 96.06 140 SER A C 1
ATOM 1093 O O . SER A 1 140 ? 0.992 -3.532 -1.283 1.00 96.06 140 SER A O 1
ATOM 1095 N N . VAL A 1 141 ? 0.244 -4.769 0.435 1.00 96.44 141 VAL A N 1
ATOM 1096 C CA . VAL A 1 141 ? -0.313 -3.647 1.197 1.00 96.44 141 VAL A CA 1
ATOM 1097 C C . VAL A 1 141 ? 0.799 -2.727 1.682 1.00 96.44 141 VAL A C 1
ATOM 1099 O O . VAL A 1 141 ? 0.672 -1.515 1.551 1.00 96.44 141 VAL A O 1
ATOM 1102 N N . THR A 1 142 ? 1.903 -3.286 2.182 1.00 96.19 142 THR A N 1
ATOM 1103 C CA . THR A 1 142 ? 3.068 -2.503 2.613 1.00 96.19 142 THR A CA 1
ATOM 1104 C C . THR A 1 142 ? 3.637 -1.680 1.467 1.00 96.19 142 THR A C 1
ATOM 1106 O O . THR A 1 142 ? 3.824 -0.485 1.647 1.00 96.19 142 THR A O 1
ATOM 1109 N N . LEU A 1 143 ? 3.826 -2.265 0.280 1.00 94.75 143 LEU A N 1
ATOM 1110 C CA . LEU A 1 143 ? 4.271 -1.529 -0.910 1.00 94.75 143 LEU A CA 1
ATOM 1111 C C . LEU A 1 143 ? 3.348 -0.348 -1.231 1.00 94.75 143 LEU A C 1
ATOM 1113 O O . LEU A 1 143 ? 3.812 0.782 -1.332 1.00 94.75 143 LEU A O 1
ATOM 1117 N N . ARG A 1 144 ? 2.033 -0.585 -1.302 1.00 91.31 144 ARG A N 1
ATOM 1118 C CA . ARG A 1 144 ? 1.045 0.471 -1.584 1.00 91.31 144 ARG A CA 1
ATOM 1119 C C . ARG A 1 144 ? 1.002 1.549 -0.504 1.00 91.31 144 ARG A C 1
ATOM 1121 O O . ARG A 1 144 ? 0.787 2.718 -0.816 1.00 91.31 144 ARG A O 1
ATOM 1128 N N . THR A 1 145 ? 1.163 1.166 0.761 1.00 91.75 145 THR A N 1
ATOM 1129 C CA . THR A 1 145 ? 1.270 2.123 1.861 1.00 91.75 145 THR A CA 1
ATOM 1130 C C . THR A 1 145 ? 2.540 2.939 1.710 1.00 91.75 145 THR A C 1
ATOM 1132 O O . THR A 1 145 ? 2.442 4.155 1.765 1.00 91.75 145 THR A O 1
ATOM 1135 N N . LEU A 1 146 ? 3.694 2.318 1.447 1.00 88.94 146 LEU A N 1
ATOM 1136 C CA . LEU A 1 146 ? 4.940 3.044 1.220 1.00 88.94 146 LEU A CA 1
ATOM 1137 C C . LEU A 1 146 ? 4.778 4.051 0.083 1.00 88.94 146 LEU A C 1
ATOM 1139 O O . LEU A 1 146 ? 5.043 5.212 0.340 1.00 88.94 146 LEU A O 1
ATOM 1143 N N . THR A 1 147 ? 4.207 3.695 -1.073 1.00 83.50 147 THR A N 1
ATOM 1144 C CA . THR A 1 147 ? 3.911 4.670 -2.145 1.00 83.50 147 THR A CA 1
ATOM 1145 C C . THR A 1 147 ? 3.195 5.919 -1.628 1.00 83.50 147 THR A C 1
ATOM 1147 O O . THR A 1 147 ? 3.585 7.037 -1.939 1.00 83.50 147 THR A O 1
ATOM 1150 N N . LYS A 1 148 ? 2.165 5.747 -0.789 1.00 83.81 148 LYS A N 1
ATOM 1151 C CA . LYS A 1 148 ? 1.428 6.865 -0.178 1.00 83.81 148 LYS A CA 1
ATOM 1152 C C . LYS A 1 148 ? 2.290 7.706 0.774 1.00 83.81 148 LYS A C 1
ATOM 1154 O O . LYS A 1 148 ? 2.006 8.891 0.939 1.00 83.81 148 LYS A O 1
ATOM 1159 N N . LEU A 1 149 ? 3.275 7.093 1.438 1.00 81.06 149 LEU A N 1
ATOM 1160 C CA . LEU A 1 149 ? 4.219 7.781 2.322 1.00 81.06 149 LEU A CA 1
ATOM 1161 C C . LEU A 1 149 ? 5.277 8.544 1.510 1.00 81.06 149 LEU A C 1
ATOM 1163 O O . LEU A 1 149 ? 5.565 9.696 1.805 1.00 81.06 149 LEU A O 1
ATOM 1167 N N . THR A 1 150 ? 5.836 7.916 0.476 1.00 68.62 150 THR A N 1
ATOM 1168 C CA . THR A 1 150 ? 7.055 8.353 -0.223 1.00 68.62 150 THR A CA 1
ATOM 1169 C C . THR A 1 150 ? 6.867 9.498 -1.213 1.00 68.62 150 THR A C 1
ATOM 1171 O O . THR A 1 150 ? 7.857 10.009 -1.721 1.00 68.62 150 THR A O 1
ATOM 1174 N N . LEU A 1 151 ? 5.626 9.919 -1.474 1.00 65.50 151 LEU A N 1
ATOM 1175 C CA . LEU A 1 151 ? 5.329 11.126 -2.259 1.00 65.50 151 LEU A CA 1
ATOM 1176 C C . LEU A 1 151 ? 5.692 12.430 -1.520 1.00 65.50 151 LEU A C 1
ATOM 1178 O O . LEU A 1 151 ? 5.531 13.513 -2.076 1.00 65.50 151 LEU A O 1
ATOM 1182 N N . ASP A 1 152 ? 6.148 12.341 -0.268 1.00 67.88 152 ASP A N 1
ATOM 1183 C CA . ASP A 1 152 ? 6.650 13.472 0.505 1.00 67.88 152 ASP A CA 1
ATOM 1184 C C . ASP A 1 152 ? 8.185 13.524 0.444 1.00 67.88 152 ASP A C 1
ATOM 1186 O O . ASP A 1 152 ? 8.859 12.586 0.883 1.00 67.88 152 ASP A O 1
ATOM 1190 N N . ASP A 1 153 ? 8.746 14.623 -0.072 1.00 65.81 153 ASP A N 1
ATOM 1191 C CA . ASP A 1 153 ? 10.198 14.819 -0.229 1.00 65.81 153 ASP A CA 1
ATOM 1192 C C . ASP A 1 153 ? 10.963 14.658 1.099 1.00 65.81 153 ASP A C 1
ATOM 1194 O O . ASP A 1 153 ? 12.132 14.265 1.112 1.00 65.81 153 ASP A O 1
ATOM 1198 N N . VAL A 1 154 ? 10.287 14.880 2.233 1.00 64.31 154 VAL A N 1
ATOM 1199 C CA . VAL A 1 154 ? 10.832 14.709 3.590 1.00 64.31 154 VAL A CA 1
ATOM 1200 C C . VAL A 1 154 ? 11.253 13.256 3.877 1.00 64.31 154 VAL A C 1
ATOM 1202 O O . VAL A 1 154 ? 12.084 13.007 4.751 1.00 64.31 154 VAL A O 1
ATOM 1205 N N . LEU A 1 155 ? 10.721 12.276 3.140 1.00 68.56 155 LEU A N 1
ATOM 1206 C CA . LEU A 1 155 ? 10.936 10.847 3.390 1.00 68.56 155 LEU A CA 1
ATOM 1207 C C . LEU A 1 155 ? 11.902 10.158 2.424 1.00 68.56 155 LEU A C 1
ATOM 1209 O O . LEU A 1 155 ? 11.997 8.922 2.432 1.00 68.56 155 LEU A O 1
ATOM 1213 N N . ALA A 1 156 ? 12.650 10.924 1.629 1.00 73.38 156 ALA A N 1
ATOM 1214 C CA . ALA A 1 156 ? 13.605 10.378 0.671 1.00 73.38 156 ALA A CA 1
ATOM 1215 C C . ALA A 1 156 ? 14.574 9.366 1.315 1.00 73.38 156 ALA A C 1
ATOM 1217 O O . ALA A 1 156 ? 14.699 8.236 0.842 1.00 73.38 156 ALA A O 1
ATOM 1218 N N . ASP A 1 157 ? 15.177 9.712 2.455 1.00 76.44 157 ASP A N 1
ATOM 1219 C CA . ASP A 1 157 ? 16.165 8.859 3.131 1.00 76.44 157 ASP A CA 1
ATOM 1220 C C . ASP A 1 157 ? 15.561 7.561 3.684 1.00 76.44 157 ASP A C 1
ATOM 1222 O O . ASP A 1 157 ? 16.129 6.475 3.535 1.00 76.44 157 ASP A O 1
ATOM 1226 N N . SER A 1 158 ? 14.368 7.650 4.282 1.00 74.12 158 SER A N 1
ATOM 1227 C CA . SER A 1 158 ? 13.662 6.470 4.801 1.00 74.12 158 SER A CA 1
ATOM 1228 C C . SER A 1 158 ? 13.297 5.507 3.672 1.00 74.12 158 SER A C 1
ATOM 1230 O O . SER A 1 158 ? 13.431 4.292 3.823 1.00 74.12 158 SER A O 1
ATOM 1232 N N . THR A 1 159 ? 12.902 6.044 2.521 1.00 76.81 159 THR A N 1
ATOM 1233 C CA . THR A 1 159 ? 12.570 5.268 1.322 1.00 76.81 159 THR A CA 1
ATOM 1234 C C . THR A 1 159 ? 13.802 4.622 0.696 1.00 76.81 159 THR A C 1
ATOM 1236 O O . THR A 1 159 ? 13.771 3.447 0.329 1.00 76.81 159 THR A O 1
ATOM 1239 N N . LYS A 1 160 ? 14.928 5.342 0.630 1.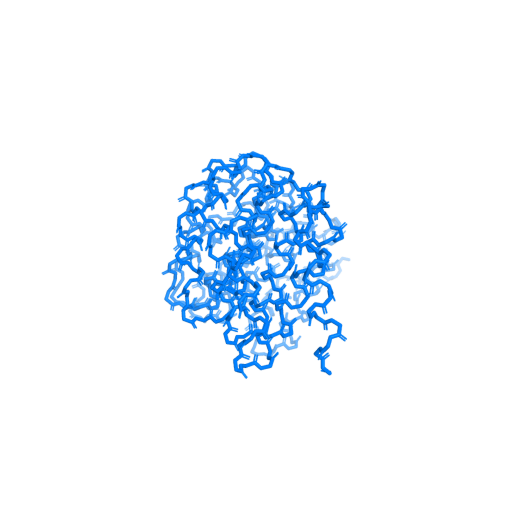00 79.31 160 LYS A N 1
ATOM 1240 C CA . LYS A 1 160 ? 16.198 4.790 0.134 1.00 79.31 160 LYS A CA 1
ATOM 1241 C C . LYS A 1 160 ? 16.613 3.543 0.907 1.00 79.31 160 LYS A C 1
ATOM 1243 O O . LYS A 1 160 ? 17.048 2.562 0.311 1.00 79.31 160 LYS A O 1
ATOM 1248 N N . SER A 1 161 ? 16.382 3.522 2.222 1.00 80.88 161 SER A N 1
ATOM 1249 C CA . SER A 1 161 ? 16.700 2.356 3.057 1.00 80.88 161 SER A CA 1
ATOM 1250 C C . SER A 1 161 ? 15.939 1.074 2.668 1.00 80.88 161 SER A C 1
ATOM 1252 O O . SER A 1 161 ? 16.417 -0.035 2.925 1.00 80.88 161 SER A O 1
ATOM 1254 N N . CYS A 1 162 ? 14.767 1.195 2.031 1.00 84.81 162 CYS A N 1
ATOM 1255 C CA . CYS A 1 162 ? 13.953 0.055 1.614 1.00 84.81 162 CYS A CA 1
ATOM 1256 C C . CYS A 1 162 ? 13.957 -0.205 0.102 1.00 84.81 162 CYS A C 1
ATOM 1258 O O . CYS A 1 162 ? 13.445 -1.247 -0.312 1.00 84.81 162 CYS A O 1
ATOM 1260 N N . ILE A 1 163 ? 14.597 0.635 -0.723 1.00 87.25 163 ILE A N 1
ATOM 1261 C CA . ILE A 1 163 ? 14.532 0.492 -2.185 1.00 87.25 163 ILE A CA 1
ATOM 1262 C C . ILE A 1 163 ? 15.112 -0.838 -2.683 1.00 87.25 163 ILE A C 1
ATOM 1264 O O . ILE A 1 163 ? 14.522 -1.495 -3.538 1.00 87.25 163 ILE A O 1
ATOM 1268 N N . HIS A 1 164 ? 16.192 -1.327 -2.063 1.00 87.44 1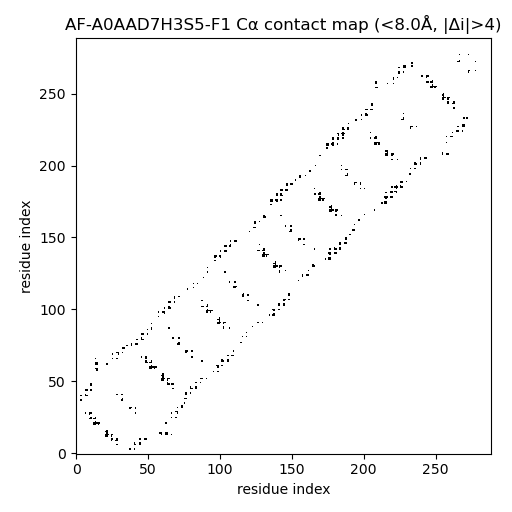64 HIS A N 1
ATOM 1269 C CA . HIS A 1 164 ? 16.734 -2.659 -2.353 1.00 87.44 164 HIS A CA 1
ATOM 1270 C C . HIS A 1 164 ? 15.723 -3.782 -2.094 1.00 87.44 164 HIS A C 1
ATOM 1272 O O . HIS A 1 164 ? 15.684 -4.757 -2.839 1.00 87.44 164 HIS A O 1
ATOM 1278 N N . GLN A 1 165 ? 14.879 -3.648 -1.069 1.00 90.62 165 GLN A N 1
ATOM 1279 C CA . GLN A 1 165 ? 13.833 -4.630 -0.781 1.00 90.62 165 GLN A CA 1
ATOM 1280 C C . GLN A 1 165 ? 12.727 -4.554 -1.836 1.00 90.62 165 GLN A C 1
ATOM 1282 O O . GLN A 1 165 ? 12.307 -5.589 -2.346 1.00 90.62 165 GLN A O 1
ATOM 1287 N N . ILE A 1 166 ? 12.322 -3.349 -2.244 1.00 92.31 166 ILE A N 1
ATOM 1288 C CA . ILE A 1 166 ? 11.358 -3.156 -3.338 1.00 92.31 166 ILE A CA 1
ATOM 1289 C C . ILE A 1 166 ? 11.882 -3.809 -4.629 1.00 92.31 166 ILE A C 1
ATOM 1291 O O . ILE A 1 166 ? 11.140 -4.537 -5.285 1.00 92.31 166 ILE A O 1
ATOM 1295 N N . PHE A 1 167 ? 13.178 -3.672 -4.938 1.00 91.94 167 PHE A N 1
ATOM 1296 C CA . PHE A 1 167 ? 13.795 -4.365 -6.075 1.00 91.94 167 PHE A CA 1
ATOM 1297 C C . PHE A 1 167 ? 13.719 -5.887 -5.980 1.00 91.94 167 PHE A C 1
ATOM 1299 O O . PHE A 1 167 ? 13.456 -6.543 -6.987 1.00 91.94 167 PHE A O 1
ATOM 1306 N N . THR A 1 168 ? 13.919 -6.471 -4.794 1.00 92.88 168 THR A N 1
ATOM 1307 C CA . THR A 1 168 ? 13.763 -7.926 -4.632 1.00 92.88 168 THR A CA 1
ATOM 1308 C C . THR A 1 168 ? 12.324 -8.383 -4.880 1.00 92.88 168 THR A C 1
ATOM 1310 O O . THR A 1 168 ? 12.117 -9.450 -5.456 1.00 92.88 168 THR A O 1
ATOM 1313 N N . LEU A 1 169 ? 11.335 -7.548 -4.543 1.00 95.75 169 LEU A N 1
ATOM 1314 C CA . LEU A 1 169 ? 9.913 -7.846 -4.726 1.00 95.75 169 LEU A CA 1
ATOM 1315 C C . LEU A 1 169 ? 9.446 -7.778 -6.187 1.00 95.75 169 LEU A C 1
ATOM 1317 O O . LEU A 1 169 ? 8.388 -8.314 -6.505 1.00 95.75 169 LEU A O 1
ATOM 1321 N N . LEU A 1 170 ? 10.251 -7.238 -7.109 1.00 95.12 170 LEU A N 1
ATOM 1322 C CA . LEU A 1 170 ? 10.005 -7.384 -8.552 1.00 95.12 170 LEU A CA 1
ATOM 1323 C C . LEU A 1 170 ? 10.078 -8.842 -9.026 1.00 95.12 170 LEU A C 1
ATOM 1325 O O . LEU A 1 170 ? 9.576 -9.159 -10.099 1.00 95.12 170 LEU A O 1
ATOM 1329 N N . LYS A 1 171 ? 10.699 -9.729 -8.241 1.00 94.56 171 LYS A N 1
ATOM 1330 C CA . LYS A 1 171 ? 10.790 -11.171 -8.508 1.00 94.56 171 LYS A CA 1
ATOM 1331 C C . LYS A 1 171 ? 9.982 -12.006 -7.515 1.00 94.56 171 LYS A C 1
ATOM 1333 O O . LYS A 1 171 ? 10.218 -13.205 -7.402 1.00 94.56 171 LYS A O 1
ATOM 1338 N N . ASP A 1 172 ? 9.067 -11.377 -6.778 1.00 97.19 172 ASP A N 1
ATOM 1339 C CA . ASP A 1 172 ? 8.200 -12.076 -5.832 1.00 97.19 172 ASP A CA 1
ATOM 1340 C C . ASP A 1 172 ? 7.374 -13.158 -6.543 1.00 97.19 172 ASP A C 1
ATOM 1342 O O . ASP A 1 172 ? 7.002 -13.004 -7.707 1.00 97.19 172 ASP A O 1
ATOM 1346 N N . GLU A 1 173 ? 7.073 -14.256 -5.855 1.00 96.06 173 GLU A N 1
ATOM 1347 C CA . GLU A 1 173 ? 6.233 -15.332 -6.393 1.00 96.06 173 GLU A CA 1
ATOM 1348 C C . GLU A 1 173 ? 4.812 -14.844 -6.724 1.00 96.06 173 GLU A C 1
ATOM 1350 O O . GLU A 1 173 ? 4.211 -15.265 -7.719 1.00 96.06 173 GLU A O 1
ATOM 1355 N N . ASP A 1 174 ? 4.294 -13.896 -5.940 1.00 97.31 174 ASP A N 1
ATOM 1356 C CA . ASP A 1 174 ? 2.945 -13.380 -6.078 1.00 97.31 174 ASP A CA 1
ATOM 1357 C C . ASP A 1 174 ? 2.894 -12.194 -7.050 1.00 97.31 174 ASP A C 1
ATOM 1359 O O . ASP A 1 174 ? 3.547 -11.161 -6.884 1.00 97.31 174 ASP A O 1
ATOM 1363 N N . SER A 1 175 ? 2.051 -12.323 -8.075 1.00 96.31 175 SER A N 1
ATOM 1364 C CA . SER A 1 175 ? 1.906 -11.291 -9.107 1.00 96.31 175 SER A CA 1
ATOM 1365 C C . SER A 1 175 ? 1.392 -9.944 -8.586 1.00 96.31 175 SER A C 1
ATOM 1367 O O . SER A 1 175 ? 1.753 -8.921 -9.157 1.00 96.31 175 SER A O 1
ATOM 1369 N N . LYS A 1 176 ? 0.589 -9.906 -7.510 1.00 95.94 176 LYS A N 1
ATOM 1370 C CA . LYS A 1 176 ? 0.114 -8.642 -6.921 1.00 95.94 176 LYS A CA 1
ATOM 1371 C C . LYS A 1 176 ? 1.253 -7.897 -6.234 1.00 95.94 176 LYS A C 1
ATOM 1373 O O . LYS A 1 176 ? 1.257 -6.670 -6.208 1.00 95.94 176 LYS A O 1
ATOM 1378 N N . VAL A 1 177 ? 2.211 -8.631 -5.665 1.00 97.31 177 VAL A N 1
ATOM 1379 C CA . VAL A 1 177 ? 3.405 -8.042 -5.050 1.00 97.31 177 VAL A CA 1
ATOM 1380 C C . VAL A 1 177 ? 4.316 -7.465 -6.130 1.00 97.31 177 VAL A C 1
ATOM 1382 O O . VAL A 1 177 ? 4.726 -6.312 -6.008 1.00 97.31 177 VAL A O 1
ATOM 1385 N N . ARG A 1 178 ? 4.549 -8.203 -7.224 1.00 97.06 178 ARG A N 1
ATOM 1386 C CA . ARG A 1 178 ? 5.309 -7.690 -8.378 1.00 97.06 178 ARG A CA 1
ATOM 1387 C C . ARG A 1 178 ? 4.651 -6.460 -9.011 1.00 97.06 178 ARG A C 1
ATOM 1389 O O . ARG A 1 178 ? 5.339 -5.482 -9.292 1.00 97.06 178 ARG A O 1
ATOM 1396 N N . GLU A 1 179 ? 3.327 -6.483 -9.183 1.00 95.56 179 GLU A N 1
ATOM 1397 C CA . GLU A 1 179 ? 2.519 -5.348 -9.661 1.00 95.56 179 GLU A CA 1
ATOM 1398 C C . GLU A 1 179 ? 2.714 -4.125 -8.756 1.00 95.56 179 GLU A C 1
ATOM 1400 O O . GLU A 1 179 ? 3.078 -3.052 -9.235 1.00 95.56 179 GLU A O 1
ATOM 1405 N N . ALA A 1 180 ? 2.542 -4.294 -7.441 1.00 95.12 180 ALA A N 1
ATOM 1406 C CA . ALA A 1 180 ? 2.706 -3.209 -6.481 1.00 95.12 180 ALA A CA 1
ATOM 1407 C C . ALA A 1 180 ? 4.142 -2.658 -6.462 1.00 95.12 180 ALA A C 1
ATOM 1409 O O . ALA A 1 180 ? 4.320 -1.446 -6.421 1.00 95.12 180 ALA A O 1
ATOM 1410 N N . ALA A 1 181 ? 5.165 -3.516 -6.535 1.00 95.19 181 ALA A N 1
ATOM 1411 C CA . ALA A 1 181 ? 6.567 -3.091 -6.541 1.00 95.19 181 ALA A CA 1
ATOM 1412 C C . ALA A 1 181 ? 6.911 -2.289 -7.805 1.00 95.19 181 ALA A C 1
ATOM 1414 O O . ALA A 1 181 ? 7.585 -1.264 -7.730 1.00 95.19 181 ALA A O 1
ATOM 1415 N N . THR A 1 182 ? 6.390 -2.729 -8.951 1.00 94.69 182 THR A N 1
ATOM 1416 C CA . THR A 1 182 ? 6.514 -2.039 -10.242 1.00 94.69 182 THR A CA 1
ATOM 1417 C C . THR A 1 182 ? 5.871 -0.653 -10.186 1.00 94.69 182 THR A C 1
ATOM 1419 O O . THR A 1 182 ? 6.495 0.327 -10.591 1.00 94.69 182 THR A O 1
ATOM 1422 N N . ALA A 1 183 ? 4.659 -0.553 -9.628 1.00 92.44 183 ALA A N 1
ATOM 1423 C CA . ALA A 1 183 ? 3.965 0.721 -9.457 1.00 92.44 183 ALA A CA 1
ATOM 1424 C C . ALA A 1 183 ? 4.751 1.685 -8.551 1.00 92.44 183 ALA A C 1
ATOM 1426 O O . ALA A 1 183 ? 4.977 2.827 -8.935 1.00 92.44 183 ALA A O 1
ATOM 1427 N N . VAL A 1 184 ? 5.254 1.209 -7.402 1.00 91.50 184 VAL A N 1
ATOM 1428 C CA . VAL A 1 184 ? 6.055 2.034 -6.479 1.00 91.50 184 VAL A CA 1
ATOM 1429 C C . VAL A 1 184 ? 7.285 2.610 -7.179 1.00 91.50 184 VAL A C 1
ATOM 1431 O O . VAL A 1 184 ? 7.548 3.800 -7.067 1.00 91.50 184 VAL A O 1
ATOM 1434 N N . LEU A 1 185 ? 8.038 1.795 -7.922 1.00 91.62 185 LEU A N 1
ATOM 1435 C CA . LEU A 1 185 ? 9.235 2.267 -8.628 1.00 91.62 185 LEU A CA 1
ATOM 1436 C C . LEU A 1 185 ? 8.890 3.230 -9.773 1.00 91.62 185 LEU A C 1
ATOM 1438 O O . LEU A 1 185 ? 9.633 4.180 -10.018 1.00 91.62 185 LEU A O 1
ATOM 1442 N N . GLY A 1 186 ? 7.752 3.019 -10.439 1.00 90.50 186 GLY A N 1
ATOM 1443 C CA . GLY A 1 186 ? 7.200 3.960 -11.411 1.00 90.50 186 GLY A CA 1
ATOM 1444 C C . GLY A 1 186 ? 6.886 5.324 -10.796 1.00 90.50 186 GLY A C 1
ATOM 1445 O O . GLY A 1 186 ? 7.231 6.341 -11.391 1.00 90.50 186 GLY A O 1
ATOM 1446 N N . ASP A 1 187 ? 6.306 5.364 -9.599 1.00 87.94 187 ASP A N 1
ATOM 1447 C CA . ASP A 1 187 ? 6.007 6.618 -8.897 1.00 87.94 187 ASP A CA 1
ATOM 1448 C C . ASP A 1 187 ? 7.287 7.290 -8.374 1.00 87.94 187 ASP A C 1
ATOM 1450 O O . ASP A 1 187 ? 7.495 8.483 -8.585 1.00 87.94 187 ASP A O 1
ATOM 1454 N N . LEU A 1 188 ? 8.213 6.518 -7.789 1.00 87.69 188 LEU A N 1
ATOM 1455 C CA . LEU A 1 188 ? 9.512 7.023 -7.323 1.00 87.69 188 LEU A CA 1
ATOM 1456 C C . LEU A 1 188 ? 10.358 7.624 -8.455 1.00 87.69 188 LEU A C 1
ATOM 1458 O O . LEU A 1 188 ? 11.161 8.520 -8.204 1.00 87.69 188 LEU A O 1
ATOM 1462 N N . SER A 1 189 ? 10.157 7.191 -9.705 1.00 87.69 189 SER A N 1
ATOM 1463 C CA . SER A 1 189 ? 10.834 7.777 -10.868 1.00 87.69 189 SER A CA 1
ATOM 1464 C C . SER A 1 189 ? 10.504 9.253 -11.114 1.00 87.69 189 SER A C 1
ATOM 1466 O O . SER A 1 189 ? 11.254 9.938 -11.806 1.00 87.69 189 SER A O 1
ATOM 1468 N N . GLN A 1 190 ? 9.410 9.762 -10.540 1.00 86.38 190 GLN A N 1
ATOM 1469 C CA . GLN A 1 190 ? 9.028 11.172 -10.641 1.00 86.38 190 GLN A CA 1
ATOM 1470 C C . GLN A 1 190 ? 9.780 12.067 -9.645 1.00 86.38 190 GLN A C 1
ATOM 1472 O O . GLN A 1 190 ? 9.704 13.290 -9.736 1.00 86.38 190 GLN A O 1
ATOM 1477 N N . HIS A 1 191 ? 10.535 11.478 -8.714 1.00 85.50 191 HIS A N 1
ATOM 1478 C CA . HIS A 1 191 ? 11.222 12.196 -7.646 1.00 85.50 191 HIS A CA 1
ATOM 1479 C C . HIS A 1 191 ? 12.743 12.147 -7.840 1.00 85.50 191 HIS A C 1
ATOM 1481 O O . HIS A 1 191 ? 13.365 11.083 -7.793 1.00 85.50 191 HIS A O 1
ATOM 1487 N N . ALA A 1 192 ? 13.362 13.324 -7.987 1.00 85.56 192 ALA A N 1
ATOM 1488 C CA . ALA A 1 192 ? 14.796 13.475 -8.264 1.00 85.56 192 ALA A CA 1
ATOM 1489 C C . ALA A 1 192 ? 15.715 12.775 -7.256 1.00 85.56 192 ALA A C 1
ATOM 1491 O O . ALA A 1 192 ? 16.802 12.326 -7.618 1.00 85.56 192 ALA A O 1
ATOM 1492 N N . ALA A 1 193 ? 15.265 12.624 -6.010 1.00 85.19 193 ALA A N 1
ATOM 1493 C CA . ALA A 1 193 ? 16.025 11.957 -4.964 1.00 85.19 193 ALA A CA 1
ATOM 1494 C C . ALA A 1 193 ? 16.353 10.483 -5.274 1.00 85.19 193 ALA A C 1
ATOM 1496 O O . ALA A 1 193 ? 17.315 9.975 -4.699 1.00 85.19 193 ALA A O 1
ATOM 1497 N N . PHE A 1 194 ? 15.594 9.819 -6.156 1.00 87.06 194 PHE A N 1
ATOM 1498 C CA . PHE A 1 194 ? 15.714 8.381 -6.444 1.00 87.06 194 PHE A CA 1
ATOM 1499 C C . PHE A 1 194 ? 16.244 8.060 -7.843 1.00 87.06 194 PHE A C 1
ATOM 1501 O O . PHE A 1 194 ? 16.286 6.890 -8.219 1.00 87.06 194 PHE A O 1
ATOM 1508 N N . TYR A 1 195 ? 16.639 9.054 -8.644 1.00 87.69 195 TYR A N 1
ATOM 1509 C CA . TYR A 1 195 ? 17.029 8.810 -10.038 1.00 87.69 195 TYR A CA 1
ATOM 1510 C C . TYR A 1 195 ? 18.165 7.793 -10.173 1.00 87.69 195 TYR A C 1
ATOM 1512 O O . TYR A 1 195 ? 18.087 6.928 -11.044 1.00 87.69 195 TYR A O 1
ATOM 1520 N N . ASP A 1 196 ? 19.171 7.851 -9.298 1.00 86.12 196 ASP A N 1
ATOM 1521 C CA . ASP A 1 196 ? 20.285 6.896 -9.296 1.00 86.12 196 ASP A CA 1
ATOM 1522 C C . ASP A 1 196 ? 19.817 5.472 -8.972 1.00 86.12 196 ASP A C 1
ATOM 1524 O O . ASP A 1 196 ? 20.202 4.514 -9.648 1.00 86.12 196 ASP A O 1
ATOM 1528 N N . ASP A 1 197 ? 18.927 5.325 -7.990 1.00 86.31 197 ASP A N 1
ATOM 1529 C CA . ASP A 1 197 ? 18.399 4.023 -7.587 1.00 86.31 197 ASP A CA 1
ATOM 1530 C C . ASP A 1 197 ? 17.538 3.403 -8.708 1.00 86.31 197 ASP A C 1
ATOM 1532 O O . ASP A 1 197 ? 17.651 2.212 -9.021 1.00 86.31 197 ASP A O 1
ATOM 1536 N N . ILE A 1 198 ? 16.727 4.229 -9.379 1.00 88.62 198 ILE A N 1
ATOM 1537 C CA . ILE A 1 198 ? 15.825 3.832 -10.469 1.00 88.62 198 ILE A CA 1
ATOM 1538 C C . ILE A 1 198 ? 16.576 3.355 -11.721 1.00 88.62 198 ILE A C 1
ATOM 1540 O O . ILE A 1 198 ? 16.028 2.570 -12.494 1.00 88.62 198 ILE A O 1
ATOM 1544 N N . GLN A 1 199 ? 17.855 3.686 -11.911 1.00 84.50 199 GLN A N 1
ATOM 1545 C CA . GLN A 1 199 ? 18.631 3.129 -13.032 1.00 84.50 199 GLN A CA 1
ATOM 1546 C C . GLN A 1 199 ? 18.653 1.590 -13.019 1.00 84.50 199 GLN A C 1
ATOM 1548 O O . GLN A 1 199 ? 18.556 0.945 -14.068 1.00 84.50 199 GLN A O 1
ATOM 1553 N N . THR A 1 200 ? 18.703 0.983 -11.826 1.00 82.44 200 THR A N 1
ATOM 1554 C CA . THR A 1 200 ? 18.653 -0.479 -11.672 1.00 82.44 200 THR A CA 1
ATOM 1555 C C . THR A 1 200 ? 17.286 -1.036 -12.073 1.00 82.44 200 THR A C 1
ATOM 1557 O O . THR A 1 200 ? 17.218 -2.091 -12.710 1.00 82.44 200 THR A O 1
ATOM 1560 N N . TYR A 1 201 ? 16.204 -0.310 -11.765 1.00 86.75 201 TYR A N 1
ATOM 1561 C CA . TYR A 1 201 ? 14.839 -0.662 -12.168 1.00 86.75 201 TYR A CA 1
ATOM 1562 C C . TYR A 1 201 ? 14.710 -0.780 -13.687 1.00 86.75 201 TYR A C 1
ATOM 1564 O O . TYR A 1 201 ? 14.183 -1.771 -14.187 1.00 86.75 201 TYR A O 1
ATOM 1572 N N . ILE A 1 202 ? 15.232 0.211 -14.419 1.00 87.88 202 ILE A N 1
ATOM 1573 C CA . ILE A 1 202 ? 15.066 0.318 -15.874 1.00 87.88 202 ILE A CA 1
ATOM 1574 C C . ILE A 1 202 ? 15.607 -0.931 -16.574 1.00 87.88 202 ILE A C 1
ATOM 1576 O O . ILE A 1 202 ? 14.961 -1.470 -17.468 1.00 87.88 202 ILE A O 1
ATOM 1580 N N . SER A 1 203 ? 16.734 -1.470 -16.098 1.00 88.25 203 SER A N 1
ATOM 1581 C CA . SER A 1 203 ? 17.319 -2.704 -16.642 1.00 88.25 203 SER A CA 1
ATOM 1582 C C . SER A 1 203 ? 16.416 -3.944 -16.517 1.00 88.25 203 SER A C 1
ATOM 1584 O O . SER A 1 203 ? 16.607 -4.915 -17.246 1.00 88.25 203 SER A O 1
ATOM 1586 N N . ARG A 1 204 ? 15.429 -3.920 -15.610 1.00 90.81 204 ARG A N 1
ATOM 1587 C CA . ARG A 1 204 ? 14.474 -5.010 -15.353 1.00 90.81 204 ARG A CA 1
ATOM 1588 C C . ARG A 1 204 ? 13.159 -4.861 -16.111 1.00 90.81 204 ARG A C 1
ATOM 1590 O O . ARG A 1 204 ? 12.401 -5.826 -16.165 1.00 90.81 204 ARG A O 1
ATOM 1597 N N . ILE A 1 205 ? 12.896 -3.709 -16.728 1.00 91.94 205 ILE A N 1
ATOM 1598 C CA . ILE A 1 205 ? 11.664 -3.463 -17.492 1.00 91.94 205 ILE A CA 1
ATOM 1599 C C . ILE A 1 205 ? 11.417 -4.548 -18.552 1.00 91.94 205 ILE A C 1
ATOM 1601 O O . ILE A 1 205 ? 10.306 -5.077 -18.572 1.00 91.94 205 ILE A O 1
ATOM 1605 N N . PRO A 1 206 ? 12.401 -4.974 -19.376 1.00 91.81 206 PRO A N 1
ATOM 1606 C CA . PRO A 1 206 ? 12.159 -6.030 -20.360 1.00 91.81 206 PRO A CA 1
ATOM 1607 C C . PRO A 1 206 ? 11.702 -7.360 -19.738 1.00 91.81 206 PRO A C 1
ATOM 1609 O O . PRO A 1 206 ? 10.848 -8.040 -20.301 1.00 91.81 206 PRO A O 1
ATOM 1612 N N . GLU A 1 207 ? 12.227 -7.724 -18.562 1.00 92.81 207 GLU A N 1
ATOM 1613 C CA . GLU A 1 207 ? 11.808 -8.935 -17.841 1.00 92.81 207 GLU A CA 1
ATOM 1614 C C . GLU A 1 207 ? 10.351 -8.815 -17.356 1.00 92.81 207 GLU A C 1
ATOM 1616 O O . GLU A 1 207 ? 9.579 -9.762 -17.492 1.00 92.81 207 GLU A O 1
ATOM 1621 N N . LEU A 1 208 ? 9.951 -7.644 -16.846 1.00 93.75 208 LEU A N 1
ATOM 1622 C CA . LEU A 1 208 ? 8.603 -7.392 -16.317 1.00 93.75 208 LEU A CA 1
ATOM 1623 C C . LEU A 1 208 ? 7.537 -7.220 -17.413 1.00 93.75 208 LEU A C 1
ATOM 1625 O O . LEU A 1 208 ? 6.394 -7.638 -17.233 1.00 93.75 208 LEU A O 1
ATOM 1629 N N . LEU A 1 209 ? 7.904 -6.690 -18.585 1.00 93.19 209 LEU A N 1
ATOM 1630 C CA . LEU A 1 209 ? 7.020 -6.657 -19.760 1.00 93.19 209 LEU A CA 1
ATOM 1631 C C . LEU A 1 209 ? 6.662 -8.070 -20.257 1.00 93.19 209 LEU A C 1
ATOM 1633 O O . LEU A 1 209 ? 5.629 -8.257 -20.895 1.00 93.19 209 LEU A O 1
ATOM 1637 N N . ARG A 1 210 ? 7.491 -9.071 -19.934 1.00 93.25 210 ARG A N 1
ATOM 1638 C CA . ARG A 1 210 ? 7.245 -10.495 -20.205 1.00 93.25 210 ARG A CA 1
ATOM 1639 C C . ARG A 1 210 ? 6.605 -11.242 -19.039 1.00 93.25 210 ARG A C 1
ATOM 1641 O O . ARG A 1 210 ? 6.524 -12.470 -19.085 1.00 93.25 210 ARG A O 1
ATOM 1648 N N . ASP A 1 211 ? 6.169 -10.549 -17.989 1.00 95.19 211 ASP A N 1
ATOM 1649 C CA . ASP A 1 211 ? 5.532 -11.211 -16.856 1.00 95.19 211 ASP A CA 1
ATOM 1650 C C . ASP A 1 211 ? 4.302 -12.004 -17.313 1.00 95.19 211 ASP A C 1
ATOM 1652 O O . ASP A 1 211 ? 3.522 -11.542 -18.137 1.00 95.19 211 ASP A O 1
ATOM 1656 N N . SER A 1 212 ? 4.086 -13.186 -16.740 1.00 91.25 212 SER A N 1
ATOM 1657 C CA . SER A 1 212 ? 2.905 -14.020 -17.006 1.00 91.25 212 SER A CA 1
ATOM 1658 C C . SER A 1 212 ? 1.555 -13.335 -16.732 1.00 91.25 212 SER A C 1
ATOM 1660 O O . SER A 1 212 ? 0.511 -13.805 -17.190 1.00 91.25 212 SER A O 1
ATOM 1662 N N . ARG A 1 213 ? 1.536 -12.267 -15.924 1.00 94.62 213 ARG A N 1
ATOM 1663 C CA . ARG A 1 213 ? 0.321 -11.598 -15.469 1.00 94.62 213 ARG A CA 1
ATOM 1664 C C . ARG A 1 213 ? 0.182 -10.219 -16.098 1.00 94.62 213 ARG A C 1
ATOM 1666 O O . ARG A 1 213 ? 0.986 -9.327 -15.851 1.00 94.62 213 ARG A O 1
ATOM 1673 N N . TRP A 1 214 ? -0.934 -10.012 -16.799 1.00 91.56 214 TRP A N 1
ATOM 1674 C CA . TRP A 1 214 ? -1.227 -8.749 -17.488 1.00 91.56 214 TRP A CA 1
ATOM 1675 C C . TRP A 1 214 ? -1.152 -7.519 -16.573 1.00 91.56 214 TRP A C 1
ATOM 1677 O O . TRP A 1 214 ? -0.740 -6.458 -17.019 1.00 91.56 214 TRP A O 1
ATOM 1687 N N . LYS A 1 215 ? -1.536 -7.643 -15.294 1.00 93.81 215 LYS A N 1
ATOM 1688 C CA . LYS A 1 215 ? -1.500 -6.515 -14.353 1.00 93.81 215 LYS A CA 1
ATOM 1689 C C . LYS A 1 215 ? -0.082 -6.018 -14.092 1.00 93.81 215 LYS A C 1
ATOM 1691 O O . LYS A 1 215 ? 0.125 -4.815 -14.012 1.00 93.81 215 LYS A O 1
ATOM 1696 N N . VAL A 1 216 ? 0.883 -6.938 -14.016 1.00 95.69 216 VAL A N 1
ATOM 1697 C CA . VAL A 1 216 ? 2.302 -6.590 -13.882 1.00 95.69 216 VAL A CA 1
ATOM 1698 C C . VAL A 1 216 ? 2.762 -5.891 -15.155 1.00 95.69 216 VAL A C 1
ATOM 1700 O O . VAL A 1 216 ? 3.258 -4.777 -15.068 1.00 95.69 216 VAL A O 1
ATOM 1703 N N . GLN A 1 217 ? 2.478 -6.472 -16.327 1.00 94.50 217 GLN A N 1
ATOM 1704 C CA . GLN A 1 217 ? 2.805 -5.865 -17.624 1.00 94.50 217 GLN A CA 1
ATOM 1705 C C . GLN A 1 217 ? 2.227 -4.446 -17.755 1.00 94.50 217 GLN A C 1
ATOM 1707 O O . GLN A 1 217 ? 2.926 -3.523 -18.156 1.00 94.50 217 GLN A O 1
ATOM 1712 N N . SER A 1 218 ? 0.960 -4.255 -17.376 1.00 93.62 218 SER A N 1
ATOM 1713 C CA . SER A 1 218 ? 0.275 -2.959 -17.405 1.00 93.62 218 SER A CA 1
ATOM 1714 C C . SER A 1 218 ? 0.915 -1.948 -16.456 1.00 93.62 218 SER A C 1
ATOM 1716 O O . SER A 1 218 ? 1.101 -0.798 -16.843 1.00 93.62 218 SER A O 1
ATOM 1718 N N . ALA A 1 219 ? 1.268 -2.360 -15.235 1.00 94.25 219 ALA A N 1
ATOM 1719 C CA . ALA A 1 219 ? 1.992 -1.506 -14.299 1.00 94.25 219 ALA A CA 1
ATOM 1720 C C . ALA A 1 219 ? 3.388 -1.150 -14.837 1.00 94.25 219 ALA A C 1
ATOM 1722 O O . ALA A 1 219 ? 3.844 -0.024 -14.663 1.00 94.25 219 ALA A O 1
ATOM 1723 N N . THR A 1 220 ? 4.055 -2.078 -15.531 1.00 95.56 220 THR A N 1
ATOM 1724 C CA . THR A 1 220 ? 5.364 -1.837 -16.152 1.00 95.56 220 THR A CA 1
ATOM 1725 C C . THR A 1 220 ? 5.261 -0.855 -17.310 1.00 95.56 220 THR A C 1
ATOM 1727 O O . THR A 1 220 ? 6.109 0.024 -17.413 1.00 95.56 220 THR A O 1
ATOM 1730 N N . LEU A 1 221 ? 4.225 -0.963 -18.146 1.00 93.88 221 LEU A N 1
ATOM 1731 C CA . LEU A 1 221 ? 3.947 0.002 -19.211 1.00 93.88 221 LEU A CA 1
ATOM 1732 C C . LEU A 1 221 ? 3.704 1.399 -18.632 1.00 93.88 221 LEU A C 1
ATOM 1734 O O . LEU A 1 221 ? 4.359 2.342 -19.049 1.00 93.88 221 LEU A O 1
ATOM 1738 N N . GLN A 1 222 ? 2.856 1.522 -17.607 1.00 92.38 222 GLN A N 1
ATOM 1739 C CA . GLN A 1 222 ? 2.617 2.806 -16.942 1.00 92.38 222 GLN A CA 1
ATOM 1740 C C . GLN A 1 222 ? 3.897 3.381 -16.313 1.00 92.38 222 GLN A C 1
ATOM 1742 O O . GLN A 1 222 ? 4.169 4.575 -16.421 1.00 92.38 222 GLN A O 1
ATOM 1747 N N . ALA A 1 223 ? 4.707 2.537 -15.671 1.00 92.19 223 ALA A N 1
ATOM 1748 C CA . ALA A 1 223 ? 5.989 2.959 -15.122 1.00 92.19 223 ALA A CA 1
ATOM 1749 C C . ALA A 1 223 ? 6.969 3.393 -16.225 1.00 92.19 223 ALA A C 1
ATOM 1751 O O . ALA A 1 223 ? 7.708 4.353 -16.025 1.00 92.19 223 ALA A O 1
ATOM 1752 N N . LEU A 1 224 ? 6.968 2.725 -17.384 1.00 91.88 224 LEU A N 1
ATOM 1753 C CA . LEU A 1 224 ? 7.752 3.128 -18.550 1.00 91.88 224 LEU A CA 1
ATOM 1754 C C . LEU A 1 224 ? 7.313 4.509 -19.047 1.00 91.88 224 LEU A C 1
ATOM 1756 O O . LEU A 1 224 ? 8.171 5.379 -19.166 1.00 91.88 224 LEU A O 1
ATOM 1760 N N . THR A 1 225 ? 6.010 4.751 -19.217 1.00 90.00 225 THR A N 1
ATOM 1761 C CA . THR A 1 225 ? 5.475 6.074 -19.576 1.00 90.00 225 THR A CA 1
ATOM 1762 C C . THR A 1 225 ? 5.958 7.143 -18.593 1.00 90.00 225 THR A C 1
ATOM 1764 O O . THR A 1 225 ? 6.528 8.156 -18.997 1.00 90.00 225 THR A O 1
ATOM 1767 N N . ASN A 1 226 ? 5.842 6.892 -17.284 1.00 88.44 226 ASN A N 1
ATOM 1768 C CA . ASN A 1 226 ? 6.336 7.803 -16.247 1.00 88.44 226 ASN A CA 1
ATOM 1769 C C . ASN A 1 226 ? 7.837 8.110 -16.407 1.00 88.44 226 ASN A C 1
ATOM 1771 O O . ASN A 1 226 ? 8.245 9.270 -16.324 1.00 88.44 226 ASN A O 1
ATOM 1775 N N . LEU A 1 227 ? 8.656 7.091 -16.679 1.00 88.88 227 LEU A N 1
ATOM 1776 C CA . LEU A 1 227 ? 10.095 7.242 -16.901 1.00 88.88 227 LEU A CA 1
ATOM 1777 C C . LEU A 1 227 ? 10.412 8.057 -18.166 1.00 88.88 227 LEU A C 1
ATOM 1779 O O . LEU A 1 227 ? 11.373 8.824 -18.165 1.00 88.88 227 LEU A O 1
ATOM 1783 N N . THR A 1 228 ? 9.627 7.919 -19.239 1.00 85.81 228 THR A N 1
ATOM 1784 C CA . THR A 1 228 ? 9.884 8.628 -20.510 1.00 85.81 228 THR A CA 1
ATOM 1785 C C . THR A 1 228 ? 9.710 10.138 -20.414 1.00 85.81 228 THR A C 1
ATOM 1787 O O . THR A 1 228 ? 10.427 10.872 -21.093 1.00 85.81 228 THR A O 1
ATOM 1790 N N . HIS A 1 229 ? 8.848 10.619 -19.513 1.00 84.50 229 HIS A N 1
ATOM 1791 C CA . HIS A 1 229 ? 8.682 12.051 -19.250 1.00 84.50 229 HIS A CA 1
ATOM 1792 C C . HIS A 1 229 ? 9.939 12.717 -18.674 1.00 84.50 229 HIS A C 1
ATOM 1794 O O . HIS A 1 229 ? 10.016 13.944 -18.611 1.00 84.50 229 HIS A O 1
ATOM 1800 N N . ASN A 1 230 ? 10.935 11.929 -18.267 1.00 84.44 230 ASN A N 1
ATOM 1801 C CA . ASN A 1 230 ? 12.137 12.418 -17.629 1.00 84.44 230 ASN A CA 1
ATOM 1802 C C . ASN A 1 230 ? 13.394 12.097 -18.446 1.00 84.44 230 ASN A C 1
ATOM 1804 O O . ASN A 1 230 ? 13.833 10.950 -18.552 1.00 84.44 230 ASN A O 1
ATOM 1808 N N . ALA A 1 231 ? 14.026 13.145 -18.979 1.00 84.00 231 ALA A N 1
ATOM 1809 C CA . ALA A 1 231 ? 15.196 13.026 -19.846 1.00 84.00 231 ALA A CA 1
ATOM 1810 C C . ALA A 1 231 ? 16.390 12.307 -19.187 1.00 84.00 231 ALA A C 1
ATOM 1812 O O . ALA A 1 231 ? 17.193 11.704 -19.900 1.00 84.00 231 ALA A O 1
ATOM 1813 N N . VAL A 1 232 ? 16.489 12.308 -17.849 1.00 87.38 232 VAL A N 1
ATOM 1814 C CA . VAL A 1 232 ? 17.565 11.627 -17.102 1.00 87.38 232 VAL A CA 1
ATOM 1815 C C . VAL A 1 232 ? 17.586 10.118 -17.376 1.00 87.38 232 VAL A C 1
ATOM 1817 O O . VAL A 1 232 ? 18.646 9.492 -17.347 1.00 87.38 232 VAL A O 1
ATOM 1820 N N . PHE A 1 233 ? 16.438 9.519 -17.696 1.00 88.62 233 PHE A N 1
ATOM 1821 C CA . PHE A 1 233 ? 16.333 8.086 -17.969 1.00 88.62 233 PHE A CA 1
ATOM 1822 C C . PHE A 1 233 ? 16.510 7.722 -19.447 1.00 88.62 233 PHE A C 1
ATOM 1824 O O . PHE A 1 233 ? 16.604 6.535 -19.766 1.00 88.62 233 PHE A O 1
ATOM 1831 N N . GLY A 1 234 ? 16.605 8.703 -20.351 1.00 86.06 234 GLY A N 1
ATOM 1832 C CA . GLY A 1 234 ? 16.581 8.488 -21.802 1.00 86.06 234 GLY A CA 1
ATOM 1833 C C . GLY A 1 234 ? 17.628 7.489 -22.304 1.00 86.06 234 GLY A C 1
ATOM 1834 O O . GLY A 1 234 ? 17.293 6.557 -23.037 1.00 86.06 234 GLY A O 1
ATOM 1835 N N . ASP A 1 235 ? 18.882 7.617 -21.861 1.00 84.69 235 ASP A N 1
ATOM 1836 C CA . ASP A 1 235 ? 19.959 6.701 -22.261 1.00 84.69 235 ASP A CA 1
ATOM 1837 C C . ASP A 1 235 ? 19.748 5.273 -21.741 1.00 84.69 235 ASP A C 1
ATOM 1839 O O . ASP A 1 235 ? 20.030 4.298 -22.442 1.00 84.69 235 ASP A O 1
ATOM 1843 N N . SER A 1 236 ? 19.228 5.126 -20.523 1.00 88.19 236 SER A N 1
ATOM 1844 C CA . SER A 1 236 ? 18.961 3.815 -19.922 1.00 88.19 236 SER A CA 1
ATOM 1845 C C . SER A 1 236 ? 17.759 3.128 -20.562 1.00 88.19 236 SER A C 1
ATOM 1847 O O . SER A 1 236 ? 17.822 1.932 -20.855 1.00 88.19 236 SER A O 1
ATOM 1849 N N . ILE A 1 237 ? 16.707 3.885 -20.878 1.00 88.50 237 ILE A N 1
ATOM 1850 C CA . ILE A 1 237 ? 15.559 3.395 -21.647 1.00 88.50 237 ILE A CA 1
ATOM 1851 C C . ILE A 1 237 ? 16.016 2.967 -23.045 1.00 88.50 237 ILE A C 1
ATOM 1853 O O . ILE A 1 237 ? 15.692 1.866 -23.490 1.00 88.50 237 ILE A O 1
ATOM 1857 N N . ARG A 1 238 ? 16.854 3.772 -23.714 1.00 85.94 238 ARG A N 1
ATOM 1858 C CA . ARG A 1 238 ? 17.395 3.455 -25.044 1.00 85.94 238 ARG A CA 1
ATOM 1859 C C . ARG A 1 238 ? 18.125 2.110 -25.082 1.00 85.94 238 ARG A C 1
ATOM 1861 O O . ARG A 1 238 ? 18.020 1.394 -26.075 1.00 85.94 238 ARG A O 1
ATOM 1868 N N . ARG A 1 239 ? 18.831 1.731 -24.011 1.00 87.81 239 ARG A N 1
ATOM 1869 C CA . ARG A 1 239 ? 19.504 0.420 -23.901 1.00 87.81 239 ARG A CA 1
ATOM 1870 C C . ARG A 1 239 ? 18.530 -0.761 -23.803 1.00 87.81 239 ARG A C 1
ATOM 1872 O O . ARG A 1 239 ? 18.912 -1.877 -24.146 1.00 87.81 239 ARG A O 1
ATOM 1879 N N . CYS A 1 240 ? 17.291 -0.532 -23.369 1.00 88.25 240 CYS A N 1
ATOM 1880 C CA . CYS A 1 240 ? 16.260 -1.568 -23.259 1.00 88.25 240 CYS A CA 1
ATOM 1881 C C . CYS A 1 240 ? 15.523 -1.814 -24.585 1.00 88.25 240 CYS A C 1
ATOM 1883 O O . CYS A 1 240 ? 15.016 -2.913 -24.804 1.00 88.25 240 CYS A O 1
ATOM 1885 N N . ILE A 1 241 ? 15.508 -0.831 -25.493 1.00 87.75 241 ILE A N 1
ATOM 1886 C CA . ILE A 1 241 ? 14.762 -0.888 -26.762 1.00 87.75 241 ILE A CA 1
ATOM 1887 C C . ILE A 1 241 ? 15.080 -2.136 -27.594 1.00 87.75 241 ILE A C 1
ATOM 1889 O O . ILE A 1 241 ? 14.129 -2.797 -27.998 1.00 87.75 241 ILE A O 1
ATOM 1893 N N . PRO A 1 242 ? 16.347 -2.542 -27.824 1.00 88.56 242 PRO A N 1
ATOM 1894 C CA . PRO A 1 242 ? 16.625 -3.743 -28.614 1.00 88.56 242 PRO A CA 1
ATOM 1895 C C . PRO A 1 242 ? 15.964 -5.012 -28.057 1.00 88.56 242 PRO A C 1
ATOM 1897 O O . PRO A 1 242 ? 15.533 -5.865 -28.829 1.00 88.56 242 PRO A O 1
ATOM 1900 N N . GLN A 1 243 ? 15.839 -5.124 -26.730 1.00 90.12 243 GLN A N 1
ATOM 1901 C CA . GLN A 1 243 ? 15.160 -6.255 -26.093 1.00 90.12 243 GLN A CA 1
ATOM 1902 C C . GLN A 1 243 ? 13.645 -6.185 -26.307 1.00 90.12 243 GLN A C 1
ATOM 1904 O O . GLN A 1 243 ? 13.038 -7.189 -26.663 1.00 90.12 243 GLN A O 1
ATOM 1909 N N . ILE A 1 244 ? 13.045 -4.997 -26.166 1.00 90.00 244 ILE A N 1
ATOM 1910 C CA . ILE A 1 244 ? 11.610 -4.785 -26.420 1.00 90.00 244 ILE A CA 1
ATOM 1911 C C . ILE A 1 244 ? 11.279 -5.055 -27.897 1.00 90.00 244 ILE A C 1
ATOM 1913 O O . ILE A 1 244 ? 10.275 -5.686 -28.200 1.00 90.00 244 ILE A O 1
ATOM 1917 N N . VAL A 1 245 ? 12.151 -4.657 -28.827 1.00 88.56 245 VAL A N 1
ATOM 1918 C CA . VAL A 1 245 ? 11.996 -4.941 -30.263 1.00 88.56 245 VAL A CA 1
ATOM 1919 C C . VAL A 1 245 ? 12.048 -6.442 -30.540 1.00 88.56 245 VAL A C 1
ATOM 1921 O O . VAL A 1 245 ? 11.234 -6.941 -31.311 1.00 88.56 245 VAL A O 1
ATOM 1924 N N . ALA A 1 246 ? 12.945 -7.183 -29.883 1.00 90.38 246 ALA A N 1
ATOM 1925 C CA . ALA A 1 246 ? 13.003 -8.638 -30.019 1.00 90.38 246 ALA A CA 1
ATOM 1926 C C . ALA A 1 246 ? 11.704 -9.330 -29.558 1.00 90.38 246 ALA A C 1
ATOM 1928 O O . ALA A 1 246 ? 11.371 -10.406 -30.048 1.00 90.38 246 ALA A O 1
ATOM 1929 N N . PHE A 1 247 ? 10.935 -8.712 -28.655 1.00 91.44 247 PHE A N 1
ATOM 1930 C CA . PHE A 1 247 ? 9.654 -9.254 -28.193 1.00 91.44 247 PHE A CA 1
ATOM 1931 C C . PHE A 1 247 ? 8.541 -9.173 -29.245 1.00 91.44 247 PHE A C 1
ATOM 1933 O O . PHE A 1 247 ? 7.550 -9.887 -29.114 1.00 91.44 247 PHE A O 1
ATOM 1940 N N . LEU A 1 248 ? 8.705 -8.383 -30.312 1.00 89.50 248 LEU A N 1
ATOM 1941 C CA . LEU A 1 248 ? 7.783 -8.383 -31.456 1.00 89.50 248 LEU A CA 1
ATOM 1942 C C . LEU A 1 248 ? 7.787 -9.717 -32.214 1.00 89.50 248 LEU A C 1
ATOM 1944 O O . LEU A 1 248 ? 6.803 -10.055 -32.864 1.00 89.50 248 LEU A O 1
ATOM 1948 N N . GLU A 1 249 ? 8.870 -10.488 -32.106 1.00 90.50 249 GLU A N 1
ATOM 1949 C CA . GLU A 1 249 ? 9.013 -11.819 -32.705 1.00 90.50 249 GLU A CA 1
ATOM 1950 C C . GLU A 1 249 ? 8.756 -12.945 -31.683 1.00 90.50 249 GLU A C 1
ATOM 1952 O O . GLU A 1 249 ? 9.002 -14.120 -31.964 1.00 90.50 249 GLU A O 1
ATOM 1957 N N . ASP A 1 250 ? 8.263 -12.617 -30.479 1.00 91.38 250 ASP A N 1
ATOM 1958 C CA . ASP A 1 250 ? 8.001 -13.619 -29.448 1.00 91.38 250 ASP A CA 1
ATOM 1959 C C . ASP A 1 250 ? 6.847 -14.552 -29.843 1.00 91.38 250 ASP A C 1
ATOM 1961 O O . ASP A 1 250 ? 5.916 -14.176 -30.558 1.00 91.38 250 ASP A O 1
ATOM 1965 N N . LYS A 1 251 ? 6.888 -15.794 -29.356 1.00 90.38 251 LYS A N 1
ATOM 1966 C CA . LYS A 1 251 ? 5.848 -16.794 -29.621 1.00 90.38 251 LYS A CA 1
ATOM 1967 C C . LYS A 1 251 ? 4.535 -16.440 -28.924 1.00 90.38 251 LYS A C 1
ATOM 1969 O O . LYS A 1 251 ? 3.471 -16.721 -29.476 1.00 90.38 251 LYS A O 1
ATOM 1974 N N . ASP A 1 252 ? 4.600 -15.816 -27.749 1.00 88.12 252 ASP A N 1
ATOM 1975 C CA . ASP A 1 252 ? 3.420 -15.379 -27.003 1.00 88.12 252 ASP A CA 1
ATOM 1976 C C . ASP A 1 252 ? 2.850 -14.082 -27.599 1.00 88.12 252 ASP A C 1
ATOM 1978 O O . ASP A 1 252 ? 3.514 -13.046 -27.658 1.00 88.12 252 ASP A O 1
ATOM 1982 N N . GLU A 1 253 ? 1.591 -14.133 -28.035 1.00 89.50 253 GLU A N 1
ATOM 1983 C CA . GLU A 1 253 ? 0.869 -12.983 -28.584 1.00 89.50 253 GLU A CA 1
ATOM 1984 C C . GLU A 1 253 ? 0.765 -11.823 -27.593 1.00 89.50 253 GLU A C 1
ATOM 1986 O O . GLU A 1 253 ? 0.879 -10.663 -27.990 1.00 89.50 253 GLU A O 1
ATOM 1991 N N . ASN A 1 254 ? 0.615 -12.109 -26.297 1.00 87.50 254 ASN A N 1
ATOM 1992 C CA . ASN A 1 254 ? 0.546 -11.063 -25.283 1.00 87.50 254 ASN A CA 1
ATOM 1993 C C . ASN A 1 254 ? 1.874 -10.320 -25.165 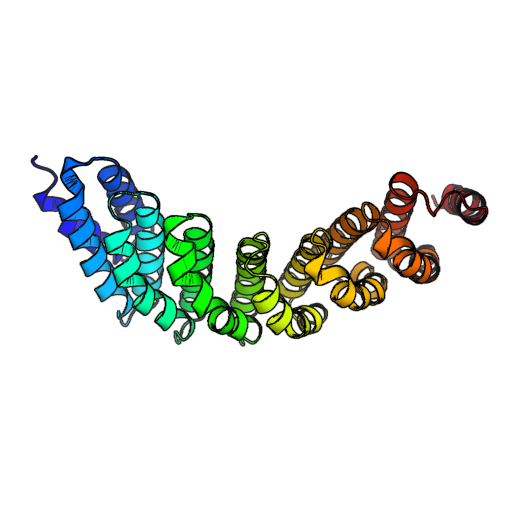1.00 87.50 254 ASN A C 1
ATOM 1995 O O . ASN A 1 254 ? 1.870 -9.100 -25.026 1.00 87.50 254 ASN A O 1
ATOM 1999 N N . VAL A 1 255 ? 2.995 -11.038 -25.263 1.00 88.69 255 VAL A N 1
ATOM 2000 C CA . VAL A 1 255 ? 4.336 -10.440 -25.238 1.00 88.69 255 VAL A CA 1
ATOM 2001 C C . VAL A 1 255 ? 4.539 -9.548 -26.462 1.00 88.69 255 VAL A C 1
ATOM 2003 O O . VAL A 1 255 ? 4.967 -8.403 -26.305 1.00 88.69 255 VAL A O 1
ATOM 2006 N N . ARG A 1 256 ? 4.139 -10.011 -27.657 1.00 90.88 256 ARG A N 1
ATOM 2007 C CA . ARG A 1 256 ? 4.159 -9.178 -28.872 1.00 90.88 256 ARG A CA 1
ATOM 2008 C C . ARG A 1 256 ? 3.305 -7.920 -28.705 1.00 90.88 256 ARG A C 1
ATOM 2010 O O . ARG A 1 256 ? 3.771 -6.818 -28.981 1.00 90.88 256 ARG A O 1
ATOM 2017 N N . ARG A 1 257 ? 2.080 -8.060 -28.189 1.00 89.81 257 ARG A N 1
ATOM 2018 C CA . ARG A 1 257 ? 1.154 -6.940 -27.962 1.00 89.81 257 ARG A CA 1
ATOM 2019 C C . ARG A 1 257 ? 1.723 -5.914 -26.979 1.00 89.8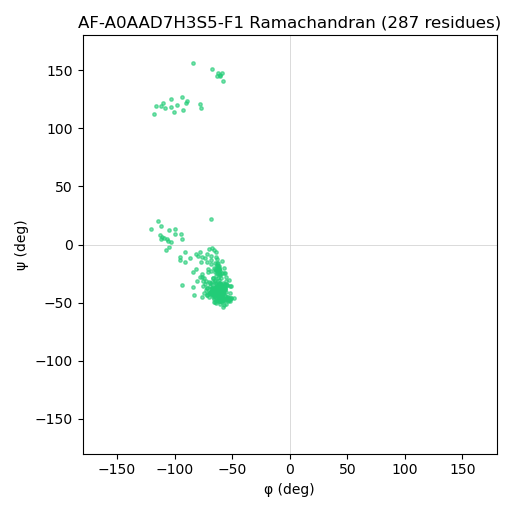1 257 ARG A C 1
ATOM 2021 O O . ARG A 1 257 ? 1.723 -4.722 -27.268 1.00 89.81 257 ARG A O 1
ATOM 2028 N N . VAL A 1 258 ? 2.247 -6.354 -25.838 1.00 91.00 258 VAL A N 1
ATOM 2029 C CA . VAL A 1 258 ? 2.873 -5.460 -24.848 1.00 91.00 258 VAL A CA 1
ATOM 2030 C C . VAL A 1 258 ? 4.078 -4.737 -25.445 1.00 91.00 258 VAL A C 1
ATOM 2032 O O . VAL A 1 258 ? 4.233 -3.540 -25.218 1.00 91.00 258 VAL A O 1
ATOM 2035 N N . ALA A 1 259 ? 4.887 -5.419 -26.256 1.00 90.50 259 ALA A N 1
ATOM 2036 C CA . ALA A 1 259 ? 6.007 -4.799 -26.953 1.00 90.50 259 ALA A CA 1
ATOM 2037 C C . ALA A 1 259 ? 5.552 -3.707 -27.933 1.00 90.50 259 ALA A C 1
ATOM 2039 O O . ALA A 1 259 ? 6.153 -2.635 -27.954 1.00 90.50 259 ALA A O 1
ATOM 2040 N N . THR A 1 260 ? 4.469 -3.932 -28.690 1.00 90.44 260 THR A N 1
ATOM 2041 C CA . THR A 1 260 ? 3.916 -2.890 -29.574 1.00 90.44 260 THR A CA 1
ATOM 2042 C C . THR A 1 260 ? 3.456 -1.658 -28.798 1.00 90.44 260 THR A C 1
ATOM 2044 O O . THR A 1 260 ? 3.801 -0.550 -29.191 1.00 90.44 260 THR A O 1
ATOM 2047 N N . ILE A 1 261 ? 2.767 -1.842 -27.664 1.00 89.75 261 ILE A N 1
ATOM 2048 C CA . ILE A 1 261 ? 2.304 -0.734 -26.812 1.00 89.75 261 ILE A CA 1
ATOM 2049 C C . ILE A 1 261 ? 3.495 0.019 -26.209 1.00 89.75 261 ILE A C 1
ATOM 2051 O O . ILE A 1 261 ? 3.524 1.242 -26.246 1.00 89.75 261 ILE A O 1
ATOM 2055 N N . ALA A 1 262 ? 4.495 -0.699 -25.688 1.00 90.19 262 ALA A N 1
ATOM 2056 C CA . ALA A 1 262 ? 5.690 -0.084 -25.115 1.00 90.19 262 ALA A CA 1
ATOM 2057 C C . ALA A 1 262 ? 6.450 0.758 -26.148 1.00 90.19 262 ALA A C 1
ATOM 2059 O O . ALA A 1 262 ? 6.912 1.850 -25.840 1.00 90.19 262 ALA A O 1
ATOM 2060 N N . LEU A 1 263 ? 6.598 0.253 -27.375 1.00 89.25 263 LEU A N 1
ATOM 2061 C CA . LEU A 1 263 ? 7.275 0.980 -28.446 1.00 89.25 263 LEU A CA 1
ATOM 2062 C C . LEU A 1 263 ? 6.460 2.193 -28.905 1.00 89.25 263 LEU A C 1
ATOM 2064 O O . LEU A 1 263 ? 7.046 3.251 -29.118 1.00 89.25 263 LEU A O 1
ATOM 2068 N N . ASP A 1 264 ? 5.140 2.056 -29.040 1.00 87.44 264 ASP A N 1
ATOM 2069 C CA . ASP A 1 264 ? 4.249 3.171 -29.377 1.00 87.44 264 ASP A CA 1
ATOM 2070 C C . ASP A 1 264 ? 4.352 4.301 -28.340 1.00 87.44 264 ASP A C 1
ATOM 2072 O O . ASP A 1 264 ? 4.635 5.441 -28.707 1.00 87.44 264 ASP A O 1
ATOM 2076 N N . ASP A 1 265 ? 4.268 3.974 -27.049 1.00 85.69 265 ASP A N 1
ATOM 2077 C CA . ASP A 1 265 ? 4.447 4.919 -25.938 1.00 85.69 265 ASP A CA 1
ATOM 2078 C C . ASP A 1 265 ? 5.818 5.620 -25.990 1.00 85.69 265 ASP A C 1
ATOM 2080 O O . ASP A 1 265 ? 5.908 6.851 -25.980 1.00 85.69 265 ASP A O 1
ATOM 2084 N N . LEU A 1 266 ? 6.896 4.847 -26.179 1.00 85.50 266 LEU A N 1
ATOM 2085 C CA . LEU A 1 266 ? 8.248 5.388 -26.343 1.00 85.50 266 LEU A CA 1
ATOM 2086 C C . LEU A 1 266 ? 8.346 6.378 -27.510 1.00 85.50 266 LEU A C 1
ATOM 2088 O O . LEU A 1 266 ? 9.088 7.355 -27.429 1.00 85.50 266 LEU A O 1
ATOM 2092 N N . SER A 1 267 ? 7.604 6.150 -28.591 1.00 80.88 267 SER A N 1
ATOM 2093 C CA . SER A 1 267 ? 7.611 7.029 -29.761 1.00 80.88 267 SER A CA 1
ATOM 2094 C C . SER A 1 267 ? 6.897 8.355 -29.544 1.00 80.88 267 SER A C 1
ATOM 2096 O O . SER A 1 267 ? 7.294 9.364 -30.127 1.00 80.88 267 SER A O 1
ATOM 2098 N N . GLN A 1 268 ? 5.869 8.352 -28.697 1.00 78.69 268 GLN A N 1
ATOM 2099 C CA . GLN A 1 268 ? 5.044 9.520 -28.406 1.00 78.69 268 GLN A CA 1
ATOM 2100 C C . GLN A 1 268 ? 5.716 10.447 -27.388 1.00 78.69 268 GLN A C 1
ATOM 2102 O O . GLN A 1 268 ? 5.554 11.665 -27.466 1.00 78.69 268 GLN A O 1
ATOM 2107 N N . HIS A 1 269 ? 6.504 9.889 -26.463 1.00 70.38 269 HIS A N 1
ATOM 2108 C CA . HIS A 1 269 ? 6.988 10.612 -25.285 1.00 70.38 269 HIS A CA 1
ATOM 2109 C C . HIS A 1 269 ? 8.500 10.914 -25.264 1.00 70.38 269 HIS A C 1
ATOM 2111 O O . HIS A 1 269 ? 9.002 11.451 -24.278 1.00 70.38 269 HIS A O 1
ATOM 2117 N N . GLY A 1 270 ? 9.253 10.640 -26.339 1.00 59.00 270 GLY A N 1
ATOM 2118 C CA . GLY A 1 270 ? 10.712 10.822 -26.344 1.00 59.00 270 GLY A CA 1
ATOM 2119 C C . GLY A 1 270 ? 11.277 11.866 -27.322 1.00 59.00 270 GLY A C 1
ATOM 2120 O O . GLY A 1 270 ? 11.275 11.625 -28.528 1.00 59.00 270 GLY A O 1
ATOM 2121 N N . PRO A 1 271 ? 11.969 12.921 -26.837 1.00 48.66 271 PRO A N 1
ATOM 2122 C CA . PRO A 1 271 ? 12.880 13.742 -27.653 1.00 48.66 271 PRO A CA 1
ATOM 2123 C C . PRO A 1 271 ? 14.091 12.954 -28.201 1.00 48.66 271 PRO A C 1
ATOM 2125 O O . PRO A 1 271 ? 14.757 13.385 -29.138 1.00 48.66 271 PRO A O 1
ATOM 2128 N N . VAL A 1 272 ? 14.387 11.787 -27.613 1.00 52.25 272 VAL A N 1
ATOM 2129 C CA . VAL A 1 272 ? 15.568 10.942 -27.885 1.00 52.25 272 VAL A CA 1
ATOM 2130 C C . VAL A 1 272 ? 15.345 9.967 -29.059 1.00 52.25 272 VAL A C 1
ATOM 2132 O O . VAL A 1 272 ? 16.299 9.369 -29.563 1.00 52.25 272 VAL A O 1
ATOM 2135 N N . PHE A 1 273 ? 14.103 9.799 -29.533 1.00 53.69 273 PHE A N 1
ATOM 2136 C CA . PHE A 1 273 ? 13.723 8.683 -30.413 1.00 53.69 273 PHE A CA 1
ATOM 2137 C C . PHE A 1 273 ? 13.334 9.064 -31.850 1.00 53.69 273 PHE A C 1
ATOM 2139 O O . PHE A 1 273 ? 13.026 8.177 -32.642 1.00 53.69 273 PHE A O 1
ATOM 2146 N N . HIS A 1 274 ? 13.515 10.324 -32.268 1.00 52.69 274 HIS A N 1
ATOM 2147 C CA . HIS A 1 274 ? 13.475 10.739 -33.688 1.00 52.69 274 HIS A CA 1
ATOM 2148 C C . HIS A 1 274 ? 14.654 10.207 -34.537 1.00 52.69 274 HIS A C 1
ATOM 2150 O O . HIS A 1 274 ? 15.009 10.768 -35.573 1.00 52.69 274 HIS A O 1
ATOM 2156 N N . ALA A 1 275 ? 15.300 9.128 -34.102 1.00 51.38 275 ALA A N 1
ATOM 2157 C CA . ALA A 1 275 ? 16.446 8.548 -34.776 1.00 51.38 275 ALA A CA 1
ATOM 2158 C C . ALA A 1 275 ? 16.018 7.589 -35.917 1.00 51.38 275 ALA A C 1
ATOM 2160 O O . ALA A 1 275 ? 14.932 7.009 -35.868 1.00 51.38 275 ALA A O 1
ATOM 2161 N N . PRO A 1 276 ? 16.885 7.352 -36.926 1.00 51.47 276 PRO A N 1
ATOM 2162 C CA . PRO A 1 276 ? 16.568 6.599 -38.156 1.00 51.47 276 PRO A CA 1
ATOM 2163 C C . PRO A 1 276 ? 16.085 5.151 -37.961 1.00 51.47 276 PRO A C 1
ATOM 2165 O O . PRO A 1 276 ? 15.589 4.510 -38.886 1.00 51.47 276 PRO A O 1
ATOM 2168 N N . TRP A 1 277 ? 16.250 4.593 -36.763 1.00 52.16 277 TRP A N 1
ATOM 2169 C CA . TRP A 1 277 ? 15.790 3.246 -36.450 1.00 52.16 277 TRP A CA 1
ATOM 2170 C C . TRP A 1 277 ? 14.265 3.187 -36.236 1.00 52.16 277 TRP A C 1
ATOM 2172 O O . TRP A 1 277 ? 13.680 2.146 -36.518 1.00 52.16 277 TRP A O 1
ATOM 2182 N N . TRP A 1 278 ? 13.601 4.285 -35.839 1.00 53.22 278 TRP A N 1
ATOM 2183 C CA . TRP A 1 278 ? 12.142 4.327 -35.645 1.00 53.22 278 TRP A CA 1
ATOM 2184 C C . TRP A 1 278 ? 11.367 4.202 -36.969 1.00 53.22 278 TRP A C 1
ATOM 2186 O O . TRP A 1 278 ? 10.399 3.447 -37.074 1.00 53.22 278 TRP A O 1
ATOM 2196 N N . THR A 1 279 ? 11.846 4.852 -38.034 1.00 54.66 279 THR A N 1
ATOM 2197 C CA . THR A 1 279 ? 11.321 4.687 -39.406 1.00 54.66 279 THR A CA 1
ATOM 2198 C C . THR A 1 279 ? 11.556 3.273 -39.957 1.00 54.66 279 THR A C 1
ATOM 2200 O O . THR A 1 279 ? 10.744 2.736 -40.712 1.00 54.66 279 THR A O 1
ATOM 2203 N N . THR A 1 280 ? 12.638 2.618 -39.530 1.00 53.59 280 THR A N 1
ATOM 2204 C CA . THR A 1 280 ? 12.944 1.222 -39.892 1.00 53.59 280 THR A CA 1
ATOM 2205 C C . THR A 1 280 ? 12.076 0.215 -39.115 1.00 53.59 280 THR A C 1
ATOM 2207 O O . THR A 1 280 ? 11.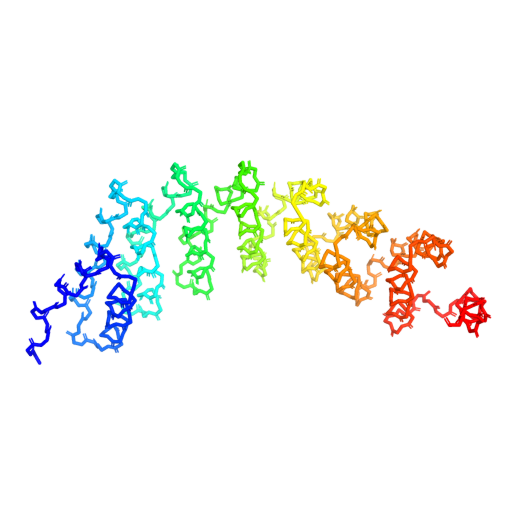788 -0.874 -39.603 1.00 53.59 280 THR A O 1
ATOM 2210 N N . LEU A 1 281 ? 11.624 0.573 -37.909 1.00 54.47 281 LEU A N 1
ATOM 2211 C CA . LEU A 1 281 ? 10.754 -0.263 -37.078 1.00 54.47 281 LEU A CA 1
ATOM 2212 C C . LEU A 1 281 ? 9.277 -0.146 -37.461 1.00 54.47 281 LEU A C 1
ATOM 2214 O O . LEU A 1 281 ? 8.601 -1.159 -37.602 1.00 54.47 281 LEU A O 1
ATOM 2218 N N . THR A 1 282 ? 8.789 1.068 -37.714 1.00 53.53 282 THR A N 1
ATOM 2219 C CA . THR A 1 282 ? 7.411 1.316 -38.181 1.00 53.53 282 THR A CA 1
ATOM 2220 C C . THR A 1 282 ? 7.119 0.650 -39.531 1.00 53.53 282 THR A C 1
ATOM 2222 O O . THR A 1 282 ? 6.020 0.135 -39.742 1.00 53.53 282 THR A O 1
ATOM 2225 N N . SER A 1 283 ? 8.114 0.554 -40.418 1.00 53.50 283 SER A N 1
ATOM 2226 C CA . SER A 1 283 ? 8.018 -0.217 -41.670 1.00 53.50 283 SER A CA 1
ATOM 2227 C C . SER A 1 283 ? 8.011 -1.741 -41.474 1.00 53.50 283 SER A C 1
ATOM 2229 O O . SER A 1 283 ? 7.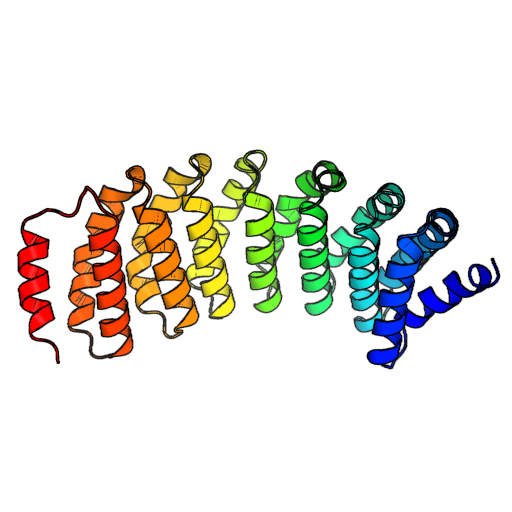470 -2.452 -42.315 1.00 53.50 283 SER A O 1
ATOM 2231 N N . ARG A 1 284 ? 8.556 -2.261 -40.364 1.00 50.34 284 ARG A N 1
ATOM 2232 C CA . ARG A 1 284 ? 8.460 -3.687 -39.995 1.00 50.34 284 ARG A CA 1
ATOM 2233 C C . ARG A 1 284 ? 7.156 -4.023 -39.263 1.00 50.34 284 ARG A C 1
ATOM 2235 O O . ARG A 1 284 ? 6.592 -5.083 -39.505 1.00 50.34 284 ARG A O 1
ATOM 2242 N N . CYS A 1 285 ? 6.656 -3.128 -38.408 1.00 46.22 285 CYS A N 1
ATOM 2243 C CA . CYS A 1 285 ? 5.407 -3.331 -37.664 1.00 46.22 285 CYS A CA 1
ATOM 2244 C C . CYS A 1 285 ? 4.150 -3.183 -38.537 1.00 46.22 285 CYS A C 1
ATOM 2246 O O . CYS A 1 285 ? 3.161 -3.856 -38.282 1.00 46.22 285 CYS A O 1
ATOM 2248 N N . SER A 1 286 ? 4.187 -2.369 -39.599 1.00 48.03 286 SER A N 1
ATOM 2249 C CA . SER A 1 286 ? 3.066 -2.206 -40.549 1.00 48.03 286 SER A CA 1
ATOM 2250 C C . SER A 1 286 ? 2.762 -3.451 -41.403 1.00 48.03 286 SER A C 1
ATOM 2252 O O . SER A 1 286 ? 1.805 -3.440 -42.174 1.00 48.03 286 SER A O 1
ATOM 2254 N N . GLY A 1 287 ? 3.549 -4.525 -41.260 1.00 40.28 287 GLY A N 1
ATOM 2255 C CA . GLY A 1 287 ? 3.325 -5.829 -41.892 1.00 40.28 287 GLY A CA 1
ATOM 2256 C C . GLY A 1 287 ? 2.897 -6.948 -40.936 1.00 40.28 287 GLY A C 1
ATOM 2257 O O . GLY A 1 287 ? 2.824 -8.096 -41.372 1.00 40.28 287 GLY A O 1
ATOM 2258 N N . ILE A 1 288 ? 2.652 -6.656 -39.652 1.00 37.78 288 ILE A N 1
ATOM 2259 C CA . ILE A 1 288 ? 2.139 -7.640 -38.689 1.00 37.78 288 ILE A CA 1
ATOM 2260 C C . ILE A 1 288 ? 0.602 -7.516 -38.678 1.00 37.78 288 ILE A C 1
ATOM 2262 O O . ILE A 1 288 ? 0.115 -6.430 -38.366 1.00 37.78 288 ILE A O 1
ATOM 2266 N N . PRO A 1 289 ? -0.139 -8.563 -39.093 1.00 35.28 289 PRO A N 1
ATOM 2267 C CA . PRO A 1 289 ? -1.598 -8.530 -39.228 1.00 35.28 289 PRO A CA 1
ATOM 2268 C C . PRO A 1 289 ? -2.338 -8.390 -37.895 1.00 35.28 289 PRO A C 1
ATOM 2270 O O . PRO A 1 289 ? -1.790 -8.831 -36.856 1.00 35.28 289 PRO A O 1
#

Organism: NCBI:txid1033252

Foldseek 3Di:
DVCLVCLVVLLVQCPPPDPVSNVVSLVVLLVLLVDPVCLVSNLVSLVVLLVQCPDPDPSSVLSSLVSLLSSCVRPSCVVSSLVSLVSLLVQCPPPDLSSVLSSLLSLLSNCVDPSCVVVCLVCLLVLLVQCPPPDLSSVLSSLVSVLSNVVDPVCLPSVVVNLVSLVVQCPPPDPSSVLSSLLSLLSCLLPPSCLVVSLVVLVCLLVQCPDPDVSSVVSSLSSLLSNLLDPSCLVSNVVCLVSLLVQCVPPDPSSVVSSVSSLVSNVVRHPNPPDPVNVVSVVVVVPDD

Solvent-accessible surface area (backbone atoms only — not comparable to full-atom values): 15718 Å² total; per-residue (Å²): 121,86,62,64,82,44,48,66,58,39,57,59,29,41,62,45,93,47,66,69,53,19,51,51,25,41,54,49,51,39,64,48,57,76,39,79,91,35,48,70,61,48,43,54,38,48,58,53,34,55,56,32,60,69,46,89,48,62,66,35,24,36,43,28,47,53,42,51,49,56,46,58,72,30,77,91,41,40,73,52,48,58,70,40,43,70,58,45,61,54,29,64,70,42,93,46,63,68,39,21,33,46,34,46,49,39,52,36,59,44,47,78,38,76,92,39,34,82,78,46,60,86,44,46,71,68,53,55,56,35,60,71,43,94,45,58,69,33,21,24,48,34,39,54,26,45,46,69,58,58,78,39,82,92,35,51,69,69,49,59,76,43,45,70,57,44,58,56,31,59,71,43,92,46,62,63,30,21,20,31,31,36,40,38,54,23,57,44,56,75,38,81,91,37,51,76,66,44,56,63,53,54,77,44,46,65,63,40,46,59,42,96,45,67,64,30,24,52,28,39,46,53,22,46,56,50,37,45,77,35,74,90,44,48,71,60,53,57,69,45,45,68,59,39,57,55,27,61,75,43,88,50,66,67,37,20,51,46,27,52,52,50,52,50,52,48,64,75,50,36,95,83,50,87,45,80,64,50,66,59,44,54,67,57,54,76,71,63,133

Nearest PDB structures (foldseek):
  3fga-assembly1_A  TM=6.618E-01  e=4.434E-08  Mus musculus
  8rbx-assembly1_p  TM=6.494E-01  e=2.439E-07  Homo sapiens
  3c5w-assembly1_A  TM=6.235E-01  e=7.376E-06  Homo sapiens
  7k36-assembly1_A  TM=6.466E-01  e=2.234E-05  Homo sapiens
  2pf4-assembly3_C  TM=4.308E-01  e=8.043E-07  Mus musculus

Sequence (289 aa):
MAIKRFVPRITDMVKDGTKVVRSAAMTTLGAIGEHAVFYDDISRSVSRLEGLLKAKSRVVRLHSIEALGQLAAHAAIEDSIKKVLPRIFSLLKDEDKDVRAAATIALGDLWQRAAFRDDIQPHIPRISELLRDSHCEVRSVTLRTLTKLTLDDVLADSTKSCIHQIFTLLKDEDSKVREAATAVLGDLSQHAAFYDDIQTYISRIPELLRDSRWKVQSATLQALTNLTHNAVFGDSIRRCIPQIVAFLEDKDENVRRVATIALDDLSQHGPVFHAPWWTTLTSRCSGIP

InterPro domains:
  IPR002553 Clathrin/coatomer adaptor, adaptin-like, N-terminal [PF01602] (83-269)
  IPR011989 Armadillo-like helical [G3DSA:1.25.10.10] (1-156)
  IPR011989 Armadillo-like helical [G3DSA:1.25.10.10] (157-276)
  IPR016024 Armadillo-type fold [SSF48371] (4-283)
  IPR021133 HEAT, type 2 [PS50077] (84-110)

Radius of gyration: 23.55 Å; Cα contacts (8 Å, |Δi|>4): 347; chains: 1; bounding box: 51×36×69 Å

pLDDT: mean 87.66, std 11.93, range [35.28, 98.19]

Mean predicted aligned error: 6.82 Å